Protein AF-0000000067513484 (afdb_homodimer)

Sequence (296 aa):
MILPYLDTSALVKRYDPEEPGAEEVRTLFTEVRAVLTSSLAVVEAVSAFRIKERQGVLTPEEVRLAVEALEAHAALQYRLVPPKPPVLREAKRLLLRHKLRAYDALHLATALVVARVAGVEPRKLPFWTADEEQARAGEAEGLAVKRVMILPYLDTSALVKRYDPEEPGAEEVRTLFTEVRAVLTSSLAVVEAVSAFRIKERQGVLTPEEVRLAVEALEAHAALQYRLVPPKPPVLREAKRLLLRHKLRAYDALHLATALVVARVAGVEPRKLPFWTADEEQARAGEAEGLAVKRV

Secondary structure (DSSP, 8-state):
-PPPEE-HHHHGGGG-TTSTTHHHHHHHHHH-S-EEEETHHHHHHHHHHHHHHHTTSS-HHHHHHHHHHHHHHHHHTEEEE---HHHHHHHHHHHHHSS--HHHHHHHHHHHHHHHHHT--GGGSEEEES-HHHHHHHHHTT-EEEE-/-PPPEE-HHHHGGGS-TTSTTHHHHHHHHHH-S-EEEETHHHHHHHHHHHHHHHTTSS-HHHHHHHHHHHHHHHHHTEEEE---HHHHHHHHHHHHHSS--HHHHHHHHHHHHHHHHHT--GGGSEEEES-HHHHHHHHHTT-EEEE-

Structure (mmCIF, N/CA/C/O backbone):
data_AF-0000000067513484-model_v1
#
loop_
_entity.id
_entity.type
_entity.pdbx_description
1 polymer 'Ribonuclease VapC'
#
loop_
_atom_site.group_PDB
_atom_site.id
_atom_site.type_symbol
_atom_site.label_atom_id
_atom_site.label_alt_id
_atom_site.label_comp_id
_atom_site.label_asym_id
_atom_site.label_entity_id
_atom_site.label_seq_id
_atom_site.pdbx_PDB_ins_code
_atom_site.Cartn_x
_atom_site.Cartn_y
_atom_site.Cartn_z
_atom_site.occupancy
_atom_site.B_iso_or_equiv
_atom_site.auth_seq_id
_atom_site.auth_comp_id
_atom_site.auth_asym_id
_atom_site.auth_atom_id
_atom_site.pdbx_PDB_model_num
ATOM 1 N N . MET A 1 1 ? -4.066 16.344 23.797 1 78.06 1 MET A N 1
ATOM 2 C CA . MET A 1 1 ? -4.352 16.891 22.469 1 78.06 1 MET A CA 1
ATOM 3 C C . MET A 1 1 ? -4.297 15.781 21.406 1 78.06 1 MET A C 1
ATOM 5 O O . MET A 1 1 ? -3.439 14.906 21.469 1 78.06 1 MET A O 1
ATOM 9 N N . ILE A 1 2 ? -5.328 15.688 20.641 1 90.12 2 ILE A N 1
ATOM 10 C CA . ILE A 1 2 ? -5.418 14.641 19.641 1 90.12 2 ILE A CA 1
ATOM 11 C C . ILE A 1 2 ? -4.457 14.945 18.484 1 90.12 2 ILE A C 1
ATOM 13 O O . ILE A 1 2 ? -4.473 16.047 17.938 1 90.12 2 ILE A O 1
ATOM 17 N N . LEU A 1 3 ? -3.535 14.125 18.234 1 96.44 3 LEU A N 1
ATOM 18 C CA . LEU A 1 3 ? -2.58 14.305 17.156 1 96.44 3 LEU A CA 1
ATOM 19 C C . LEU A 1 3 ? -3.281 14.242 15.797 1 96.44 3 LEU A C 1
ATOM 21 O O . LEU A 1 3 ? -4.152 13.391 15.586 1 96.44 3 LEU A O 1
ATOM 25 N N . PRO A 1 4 ? -2.928 15.109 14.945 1 98.5 4 PRO A N 1
ATOM 26 C CA . PRO A 1 4 ? -3.482 14.992 13.594 1 98.5 4 PRO A CA 1
ATOM 27 C C . PRO A 1 4 ? -2.887 13.828 12.812 1 98.5 4 PRO A C 1
ATOM 29 O O . PRO A 1 4 ? -1.751 13.422 13.07 1 98.5 4 PRO A O 1
ATOM 32 N N . TYR A 1 5 ? -3.697 13.359 11.961 1 98.88 5 TYR A N 1
ATOM 33 C CA . TYR A 1 5 ? -3.258 12.312 11.047 1 98.88 5 TYR A CA 1
ATOM 34 C C . TYR A 1 5 ? -2.918 12.883 9.68 1 98.88 5 TYR A C 1
ATOM 36 O O . TYR A 1 5 ? -3.723 13.609 9.086 1 98.88 5 TYR A O 1
ATOM 44 N N . LEU A 1 6 ? -1.744 12.594 9.141 1 98.94 6 LEU A N 1
ATOM 45 C CA . LEU A 1 6 ? -1.378 12.977 7.785 1 98.94 6 LEU A CA 1
ATOM 46 C C . LEU A 1 6 ? -1.222 11.75 6.895 1 98.94 6 LEU A C 1
ATOM 48 O O . LEU A 1 6 ? -0.423 10.859 7.191 1 98.94 6 LEU A O 1
ATOM 52 N N . ASP A 1 7 ? -2.014 11.688 5.832 1 98.88 7 ASP A N 1
ATOM 53 C CA . ASP A 1 7 ? -1.669 10.68 4.836 1 98.88 7 ASP A CA 1
ATOM 54 C C . ASP A 1 7 ? -0.405 11.07 4.074 1 98.88 7 ASP A C 1
ATOM 56 O O . ASP A 1 7 ? 0.166 12.133 4.312 1 98.88 7 ASP A O 1
ATOM 60 N N . THR A 1 8 ? 0.012 10.281 3.182 1 98.75 8 THR A N 1
ATOM 61 C CA . THR A 1 8 ? 1.316 10.469 2.559 1 98.75 8 THR A CA 1
ATOM 62 C C . THR A 1 8 ? 1.318 11.711 1.671 1 98.75 8 THR A C 1
ATOM 64 O O . THR A 1 8 ? 2.32 12.43 1.598 1 98.75 8 THR A O 1
ATOM 67 N N . SER A 1 9 ? 0.187 11.953 0.997 1 98.38 9 SER A N 1
ATOM 68 C CA . SER A 1 9 ? 0.136 13.094 0.08 1 98.38 9 SER A CA 1
ATOM 69 C C . SER A 1 9 ? 0.32 14.414 0.823 1 98.38 9 SER A C 1
ATOM 71 O O . SER A 1 9 ? 0.881 15.359 0.277 1 98.38 9 SER A O 1
ATOM 73 N N . ALA A 1 10 ? -0.178 14.508 2.012 1 98.69 10 ALA A N 1
ATOM 74 C CA . ALA A 1 10 ? 0.05 15.672 2.861 1 98.69 10 ALA A CA 1
ATOM 75 C C . ALA A 1 10 ? 1.438 15.633 3.494 1 98.69 10 ALA A C 1
ATOM 77 O O . ALA A 1 10 ? 2.146 16.641 3.523 1 98.69 10 ALA A O 1
ATOM 78 N N . LEU A 1 11 ? 1.843 14.531 3.969 1 98.62 11 LEU A N 1
ATOM 79 C CA . LEU A 1 11 ? 3.084 14.359 4.719 1 98.62 11 LEU A CA 1
ATOM 80 C C . LEU A 1 11 ? 4.285 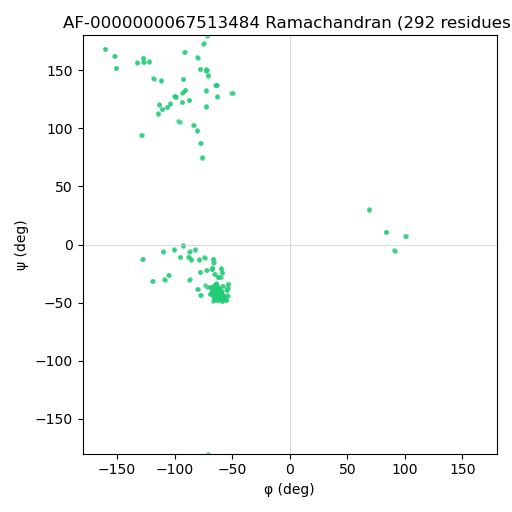14.773 3.877 1 98.62 11 LEU A C 1
ATOM 82 O O . LEU A 1 11 ? 5.211 15.414 4.383 1 98.62 11 LEU A O 1
ATOM 86 N N . VAL A 1 12 ? 4.312 14.422 2.596 1 98.19 12 VAL A N 1
ATOM 87 C CA . VAL A 1 12 ? 5.469 14.641 1.734 1 98.19 12 VAL A CA 1
ATOM 88 C C . VAL A 1 12 ? 5.672 16.141 1.513 1 98.19 12 VAL A C 1
ATOM 90 O O . VAL A 1 12 ? 6.77 16.578 1.155 1 98.19 12 VAL A O 1
ATOM 93 N N . LYS A 1 13 ? 4.664 16.938 1.729 1 97.62 13 LYS A N 1
ATOM 94 C CA . LYS A 1 13 ? 4.766 18.391 1.534 1 97.62 13 LYS A CA 1
ATOM 95 C C . LYS A 1 13 ? 5.703 19.016 2.561 1 97.62 13 LYS A C 1
ATOM 97 O O . LYS A 1 13 ? 6.184 20.141 2.365 1 97.62 13 LYS A O 1
ATOM 102 N N . ARG A 1 14 ? 5.895 18.297 3.641 1 97.75 14 ARG A N 1
ATOM 103 C CA . ARG A 1 14 ? 6.863 18.766 4.629 1 97.75 14 ARG A CA 1
ATOM 104 C C . ARG A 1 14 ? 8.25 18.906 4.012 1 97.75 14 ARG A C 1
ATOM 106 O O . ARG A 1 14 ? 9.055 19.734 4.453 1 97.75 14 ARG A O 1
ATOM 113 N N . TYR A 1 15 ? 8.516 18.172 2.932 1 97.06 15 TYR A N 1
ATOM 114 C CA . TYR A 1 15 ? 9.867 18.031 2.4 1 97.06 15 TYR A CA 1
ATOM 115 C C . TYR A 1 15 ? 10.008 18.75 1.066 1 97.06 15 TYR A C 1
ATOM 117 O O . TYR A 1 15 ? 11.086 18.766 0.472 1 97.06 15 TYR A O 1
ATOM 125 N N . ASP A 1 16 ? 9.016 19.25 0.518 1 92.62 16 ASP A N 1
ATOM 126 C CA . ASP A 1 16 ? 9.016 19.984 -0.739 1 92.62 16 ASP A CA 1
ATOM 127 C C . ASP A 1 16 ? 8.312 21.328 -0.584 1 92.62 16 ASP A C 1
ATOM 129 O O . ASP A 1 16 ? 7.117 21.453 -0.863 1 92.62 16 ASP A O 1
ATOM 133 N N . PRO A 1 17 ? 9.047 22.344 -0.331 1 89.75 17 PRO A N 1
ATOM 134 C CA . PRO A 1 17 ? 8.461 23.656 -0.044 1 89.75 17 PRO A CA 1
ATOM 135 C C . PRO A 1 17 ? 7.742 24.25 -1.25 1 89.75 17 PRO A C 1
ATOM 137 O O . PRO A 1 17 ? 6.93 25.172 -1.096 1 89.75 17 PRO A O 1
ATOM 140 N N . GLU A 1 18 ? 7.973 23.75 -2.389 1 90.38 18 GLU A N 1
ATOM 141 C CA . GLU A 1 18 ? 7.391 24.344 -3.592 1 90.38 18 GLU A CA 1
ATOM 142 C C . GLU A 1 18 ? 6.016 23.75 -3.887 1 90.38 18 GLU A C 1
ATOM 144 O O . GLU A 1 18 ? 5.27 24.281 -4.707 1 90.38 18 GLU A O 1
ATOM 149 N N . GLU A 1 19 ? 5.707 22.703 -3.17 1 93 19 GLU A N 1
ATOM 150 C CA . GLU A 1 19 ? 4.41 22.062 -3.391 1 93 19 GLU A CA 1
ATOM 151 C C . GLU A 1 19 ? 3.275 22.922 -2.832 1 93 19 GLU A C 1
ATOM 153 O O . GLU A 1 19 ? 3.389 23.469 -1.735 1 93 19 GLU A O 1
ATOM 158 N N . PRO A 1 20 ? 2.215 23.109 -3.613 1 94.94 20 PRO A N 1
ATOM 159 C CA . PRO A 1 20 ? 1.05 23.797 -3.041 1 94.94 20 PRO A CA 1
ATOM 160 C C . PRO A 1 20 ? 0.605 23.188 -1.713 1 94.94 20 PRO A C 1
ATOM 162 O O . PRO A 1 20 ? 0.498 21.969 -1.596 1 94.94 20 PRO A O 1
ATOM 165 N N . GLY A 1 21 ? 0.404 24 -0.689 1 96.81 21 GLY A N 1
ATOM 166 C CA . GLY A 1 21 ? -0.018 23.547 0.625 1 96.81 21 GLY A CA 1
ATOM 167 C C . GLY A 1 21 ? 1.144 23.234 1.553 1 96.81 21 GLY A C 1
ATOM 168 O O . GLY A 1 21 ? 0.94 22.922 2.727 1 96.81 21 GLY A O 1
ATOM 169 N N . ALA A 1 22 ? 2.379 23.312 1.051 1 97.44 22 ALA A N 1
ATOM 170 C CA . ALA A 1 22 ? 3.566 23 1.84 1 97.44 22 ALA A CA 1
ATOM 171 C C . ALA A 1 22 ? 3.676 23.906 3.061 1 97.44 22 ALA A C 1
ATOM 173 O O . ALA A 1 22 ? 4.059 23.469 4.145 1 97.44 22 ALA A O 1
ATOM 174 N N . GLU A 1 23 ? 3.354 25.188 2.889 1 97.31 23 GLU A N 1
ATOM 175 C CA . GLU A 1 23 ? 3.453 26.141 3.992 1 97.31 23 GLU A CA 1
ATOM 176 C C . GLU A 1 23 ? 2.529 25.75 5.141 1 97.31 23 GLU A C 1
ATOM 178 O O . GLU A 1 23 ? 2.902 25.859 6.312 1 97.31 23 GLU A O 1
ATOM 183 N N . GLU A 1 24 ? 1.344 25.312 4.844 1 97.94 24 GLU A N 1
ATOM 184 C CA . GLU A 1 24 ? 0.395 24.875 5.867 1 97.94 24 GLU A CA 1
ATOM 185 C C . GLU A 1 24 ? 0.91 23.656 6.617 1 97.94 24 GLU A C 1
ATOM 187 O O . GLU A 1 24 ? 0.804 23.578 7.844 1 97.94 24 GLU A O 1
ATOM 192 N N . VAL A 1 25 ? 1.422 22.688 5.895 1 98.31 25 VAL A N 1
ATOM 193 C CA . VAL A 1 25 ? 1.946 21.469 6.5 1 98.31 25 VAL A CA 1
ATOM 194 C C . VAL A 1 25 ? 3.145 21.812 7.387 1 98.31 25 VAL A C 1
ATOM 196 O O . VAL A 1 25 ? 3.25 21.312 8.508 1 98.31 25 VAL A O 1
ATOM 199 N N . ARG A 1 26 ? 4.012 22.688 6.91 1 97.25 26 ARG A N 1
ATOM 200 C CA . ARG A 1 26 ? 5.191 23.047 7.684 1 97.25 26 ARG A CA 1
ATOM 201 C C . ARG A 1 26 ? 4.797 23.812 8.945 1 97.25 26 ARG A C 1
ATOM 203 O O . ARG A 1 26 ? 5.398 23.625 10.008 1 97.25 26 ARG A O 1
ATOM 210 N N . THR A 1 27 ? 3.832 24.688 8.805 1 97.56 27 THR A N 1
ATOM 211 C CA . THR A 1 27 ? 3.33 25.422 9.961 1 97.56 27 THR A CA 1
ATOM 212 C C . THR A 1 27 ? 2.779 24.453 11.008 1 97.56 27 THR A C 1
ATOM 214 O O . THR A 1 27 ? 2.979 24.656 12.211 1 97.56 27 THR A O 1
ATOM 217 N N . LEU A 1 28 ? 2.074 23.375 10.586 1 97.81 28 LEU A N 1
ATOM 218 C CA . LEU A 1 28 ? 1.539 22.375 11.492 1 97.81 28 LEU A CA 1
ATOM 219 C C . LEU A 1 28 ? 2.639 21.812 12.391 1 97.81 28 LEU A C 1
ATOM 221 O O . LEU A 1 28 ? 2.434 21.641 13.594 1 97.81 28 LEU A O 1
ATOM 225 N N . PHE A 1 29 ? 3.807 21.531 11.805 1 96.56 29 PHE A N 1
ATOM 226 C CA . PHE A 1 29 ? 4.887 20.875 12.539 1 96.56 29 PHE A CA 1
ATOM 227 C C . PHE A 1 29 ? 5.547 21.844 13.508 1 96.56 29 PHE A C 1
ATOM 229 O O . PHE A 1 29 ? 6.328 21.438 14.367 1 96.56 29 PHE A O 1
ATOM 236 N N . THR A 1 30 ? 5.215 23.156 13.375 1 95.69 30 THR A N 1
ATOM 237 C CA . THR A 1 30 ? 5.641 24.109 14.383 1 95.69 30 THR A CA 1
ATOM 238 C C . THR A 1 30 ? 4.648 24.156 15.539 1 95.69 30 THR A C 1
ATOM 240 O O . THR A 1 30 ? 4.965 24.656 16.625 1 95.69 30 THR A O 1
ATOM 243 N N . GLU A 1 31 ? 3.539 23.594 15.375 1 96.06 31 GLU A N 1
ATOM 244 C CA . GLU A 1 31 ? 2.447 23.703 16.328 1 96.06 31 GLU A CA 1
ATOM 245 C C . GLU A 1 31 ? 2.27 22.422 17.125 1 96.06 31 GLU A C 1
ATOM 247 O O . GLU A 1 31 ? 1.734 22.422 18.234 1 96.06 31 GLU A O 1
ATOM 252 N N . VAL A 1 32 ? 2.66 21.344 16.562 1 96.56 32 VAL A N 1
ATOM 253 C CA . VAL A 1 32 ? 2.455 20.062 17.219 1 96.56 32 VAL A CA 1
ATOM 254 C C . VAL A 1 32 ? 3.797 19.359 17.406 1 96.56 32 VAL A C 1
ATOM 256 O O . VAL A 1 32 ? 4.742 19.594 16.641 1 96.56 32 VAL A O 1
ATOM 259 N N . ARG A 1 33 ? 3.85 18.469 18.312 1 95.44 33 ARG A N 1
ATOM 260 C CA . ARG A 1 33 ? 5.082 17.734 18.609 1 95.44 33 ARG A CA 1
ATOM 261 C C . ARG A 1 33 ? 5.211 16.5 17.734 1 95.44 33 ARG A C 1
ATOM 263 O O . ARG A 1 33 ? 6.32 16.031 17.484 1 95.44 33 ARG A O 1
ATOM 270 N N . ALA A 1 34 ? 4.059 15.969 17.391 1 97.75 34 ALA A N 1
ATOM 271 C CA . ALA A 1 34 ? 4.039 14.758 16.578 1 97.75 34 ALA A CA 1
ATOM 272 C C . ALA A 1 34 ? 2.766 14.68 15.734 1 97.75 34 ALA A C 1
ATOM 274 O O . ALA A 1 34 ? 1.81 15.422 15.977 1 97.75 34 ALA A O 1
ATOM 275 N N . VAL A 1 35 ? 2.822 13.852 14.75 1 98.62 35 VAL A N 1
ATOM 276 C CA . VAL A 1 35 ? 1.636 13.531 13.969 1 98.62 35 VAL A CA 1
ATOM 277 C C . VAL A 1 35 ? 1.459 12.016 13.898 1 98.62 35 VAL A C 1
ATOM 279 O O . VAL A 1 35 ? 2.387 11.258 14.203 1 98.62 35 VAL A O 1
ATOM 282 N N . LEU A 1 36 ? 0.234 11.586 13.578 1 98.69 36 LEU A N 1
ATOM 283 C CA . LEU A 1 36 ? -0.069 10.188 13.289 1 98.69 36 LEU A CA 1
ATOM 284 C C . LEU A 1 36 ? 0.029 9.906 11.797 1 98.69 36 LEU A C 1
ATOM 286 O O . LEU A 1 36 ? -0.301 10.766 10.977 1 98.69 36 LEU A O 1
ATOM 290 N N . THR A 1 37 ? 0.492 8.828 11.453 1 98.88 37 THR A N 1
ATOM 291 C CA . THR A 1 37 ? 0.414 8.336 10.078 1 98.88 37 THR A CA 1
ATOM 292 C C . THR A 1 37 ? 0.623 6.824 10.039 1 98.88 37 THR A C 1
ATOM 294 O O . THR A 1 37 ? 0.918 6.203 11.055 1 98.88 37 THR A O 1
ATOM 297 N N . SER A 1 38 ? 0.341 6.246 8.922 1 98.88 38 SER A N 1
ATOM 298 C CA . SER A 1 38 ? 0.58 4.82 8.719 1 98.88 38 SER A CA 1
ATOM 299 C C . SER A 1 38 ? 2.072 4.516 8.625 1 98.88 38 SER A C 1
ATOM 301 O O . SER A 1 38 ? 2.832 5.293 8.039 1 98.88 38 SER A O 1
ATOM 303 N N . SER A 1 39 ? 2.512 3.381 9.117 1 98.75 39 SER A N 1
ATOM 304 C CA . SER A 1 39 ? 3.891 2.949 8.922 1 98.75 39 SER A CA 1
ATOM 305 C C . SER A 1 39 ? 4.219 2.809 7.438 1 98.75 39 SER A C 1
ATOM 307 O O . SER A 1 39 ? 5.379 2.928 7.039 1 98.75 39 SER A O 1
ATOM 309 N N . LEU A 1 40 ? 3.238 2.66 6.598 1 98.75 40 LEU A N 1
ATOM 310 C CA . LEU A 1 40 ? 3.41 2.527 5.156 1 98.75 40 LEU A CA 1
ATOM 311 C C . LEU A 1 40 ? 3.818 3.859 4.531 1 98.75 40 LEU A C 1
ATOM 313 O O . LEU A 1 40 ? 4.379 3.889 3.436 1 98.75 40 LEU A O 1
ATOM 317 N N . ALA A 1 41 ? 3.504 4.938 5.242 1 98.81 41 ALA A N 1
ATOM 318 C CA . ALA A 1 41 ? 3.723 6.277 4.695 1 98.81 41 ALA A CA 1
ATOM 319 C C . ALA A 1 41 ? 5.203 6.523 4.426 1 98.81 41 ALA A C 1
ATOM 321 O O . ALA A 1 41 ? 5.559 7.266 3.506 1 98.81 41 ALA A O 1
ATOM 322 N N . VAL A 1 42 ? 6.047 5.848 5.203 1 98.56 42 VAL A N 1
ATOM 323 C CA . VAL A 1 42 ? 7.484 6.039 5.035 1 98.56 42 VAL A CA 1
ATOM 324 C C . VAL A 1 42 ? 7.922 5.512 3.668 1 98.56 42 VAL A C 1
ATOM 326 O O . VAL A 1 42 ? 8.602 6.215 2.914 1 98.56 42 VAL A O 1
ATOM 329 N N . VAL A 1 43 ? 7.48 4.332 3.359 1 98.88 43 VAL A N 1
ATOM 330 C CA . VAL A 1 43 ? 7.816 3.725 2.076 1 98.88 43 VAL A CA 1
ATOM 331 C C . VAL A 1 43 ? 7.141 4.496 0.946 1 98.88 43 VAL A C 1
ATOM 333 O O . VAL A 1 43 ? 7.746 4.727 -0.105 1 98.88 43 VAL A O 1
ATOM 336 N N . GLU A 1 44 ? 5.93 4.934 1.2 1 98.88 44 GLU A N 1
ATOM 337 C CA . GLU A 1 44 ? 5.199 5.715 0.208 1 98.88 44 GLU A CA 1
ATOM 338 C C . GLU A 1 44 ? 5.91 7.035 -0.084 1 98.88 44 GLU A C 1
ATOM 340 O O . GLU A 1 44 ? 5.977 7.469 -1.235 1 98.88 44 GLU A O 1
ATOM 345 N N . ALA A 1 45 ? 6.379 7.664 0.896 1 98.81 45 ALA A N 1
ATOM 346 C CA . ALA A 1 45 ? 7.07 8.945 0.732 1 98.81 45 ALA A CA 1
ATOM 347 C C . ALA A 1 45 ? 8.359 8.766 -0.061 1 98.81 45 ALA A C 1
ATOM 349 O O . ALA A 1 45 ? 8.648 9.547 -0.973 1 98.81 45 ALA A O 1
ATOM 350 N N . VAL A 1 46 ? 9.125 7.727 0.284 1 98.88 46 VAL A N 1
ATOM 351 C CA . VAL A 1 46 ? 10.367 7.461 -0.441 1 98.88 46 VAL A CA 1
ATOM 352 C C . VAL A 1 46 ? 10.055 7.227 -1.919 1 98.88 46 VAL A C 1
ATOM 354 O O . VAL A 1 46 ? 10.758 7.742 -2.793 1 98.88 46 VAL A O 1
ATOM 357 N N . SER A 1 47 ? 9.023 6.453 -2.189 1 98.81 47 SER A N 1
ATOM 358 C CA . SER A 1 47 ? 8.594 6.238 -3.568 1 98.81 47 SER A CA 1
ATOM 359 C C . SER A 1 47 ? 8.273 7.559 -4.258 1 98.81 47 SER A C 1
ATOM 361 O O . SER A 1 47 ? 8.672 7.785 -5.398 1 98.81 47 SER A O 1
ATOM 363 N N . ALA A 1 48 ? 7.555 8.43 -3.594 1 98.31 48 ALA A N 1
ATOM 364 C 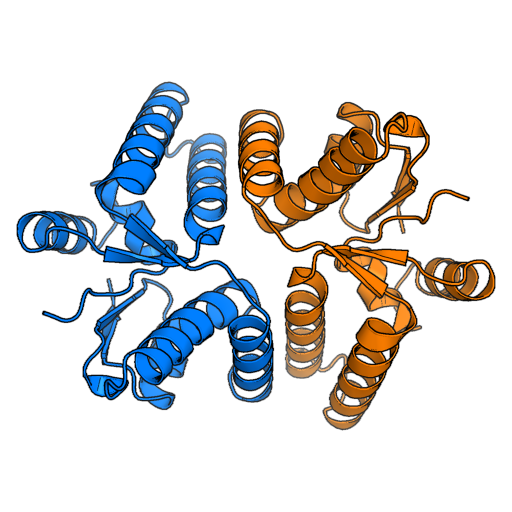CA . ALA A 1 48 ? 7.176 9.734 -4.148 1 98.31 48 ALA A CA 1
ATOM 365 C C . ALA A 1 48 ? 8.406 10.57 -4.473 1 98.31 48 ALA A C 1
ATOM 367 O O . ALA A 1 48 ? 8.469 11.227 -5.516 1 98.31 48 ALA A O 1
ATOM 368 N N . PHE A 1 49 ? 9.383 10.539 -3.598 1 98.44 49 PHE A N 1
ATOM 369 C CA . PHE A 1 49 ? 10.609 11.281 -3.836 1 98.44 49 PHE A CA 1
ATOM 370 C C . PHE A 1 49 ? 11.336 10.758 -5.074 1 98.44 49 PHE A C 1
ATOM 372 O O . PHE A 1 49 ? 11.82 11.539 -5.895 1 98.44 49 PHE A O 1
ATOM 379 N N . ARG A 1 50 ? 11.383 9.469 -5.219 1 98.62 50 ARG A N 1
ATOM 380 C CA . ARG A 1 50 ? 12.062 8.844 -6.348 1 98.62 50 ARG A CA 1
ATOM 381 C C . ARG A 1 50 ? 11.336 9.141 -7.66 1 98.62 50 ARG A C 1
ATOM 383 O O . ARG A 1 50 ? 11.977 9.312 -8.703 1 98.62 50 ARG A O 1
ATOM 390 N N . ILE A 1 51 ? 10.055 9.164 -7.566 1 97.88 51 ILE A N 1
ATOM 391 C CA . ILE A 1 51 ? 9.266 9.508 -8.742 1 97.88 51 ILE A CA 1
ATOM 392 C C . ILE A 1 51 ? 9.57 10.953 -9.156 1 97.88 51 ILE A C 1
ATOM 394 O O . ILE A 1 51 ? 9.805 11.227 -10.336 1 97.88 51 ILE A O 1
ATOM 398 N N . LYS A 1 52 ? 9.625 11.836 -8.242 1 97.06 52 LYS A N 1
ATOM 399 C CA . LYS A 1 52 ? 9.938 13.234 -8.516 1 97.06 52 LYS A CA 1
ATOM 400 C C . LYS A 1 52 ? 11.344 13.375 -9.094 1 97.06 52 LYS A C 1
ATOM 402 O O . LYS A 1 52 ? 11.594 14.242 -9.93 1 97.06 52 LYS A O 1
ATOM 407 N N . GLU A 1 53 ? 12.227 12.555 -8.586 1 97.81 53 GLU A N 1
ATOM 408 C CA . GLU A 1 53 ? 13.586 12.547 -9.125 1 97.81 53 GLU A CA 1
ATOM 409 C C . GLU A 1 53 ? 13.594 12.164 -10.602 1 97.81 53 GLU A C 1
ATOM 411 O O . GLU A 1 53 ? 14.211 12.852 -11.422 1 97.81 53 GLU A O 1
ATOM 416 N N . ARG A 1 54 ? 12.891 11.117 -10.938 1 97.19 54 ARG A N 1
ATOM 417 C CA . ARG A 1 54 ? 12.844 10.625 -12.312 1 97.19 54 ARG A CA 1
ATOM 418 C C . ARG A 1 54 ? 12.172 11.641 -13.227 1 97.19 54 ARG A C 1
ATOM 420 O O . ARG A 1 54 ? 12.477 11.703 -14.422 1 97.19 54 ARG A O 1
ATOM 427 N N . GLN A 1 55 ? 11.305 12.477 -12.641 1 96.62 55 GLN A N 1
ATOM 428 C CA . GLN A 1 55 ? 10.586 13.5 -13.398 1 96.62 55 GLN A CA 1
ATOM 429 C C . GLN A 1 55 ? 11.398 14.781 -13.492 1 96.62 55 GLN A C 1
ATOM 431 O O . GLN A 1 55 ? 10.977 15.75 -14.125 1 96.62 55 GLN A O 1
ATOM 436 N N . GLY A 1 56 ? 12.484 14.828 -12.828 1 95.88 56 GLY A N 1
ATOM 437 C CA . GLY A 1 56 ? 13.359 15.984 -12.867 1 95.88 56 GLY A CA 1
ATOM 438 C C . GLY A 1 56 ? 12.945 17.078 -11.906 1 95.88 56 GLY A C 1
ATOM 439 O O . GLY A 1 56 ? 13.445 18.203 -11.984 1 95.88 56 GLY A O 1
ATOM 440 N N . VAL A 1 57 ? 12.031 16.781 -11.031 1 95.19 57 VAL A N 1
ATOM 441 C CA . VAL A 1 57 ? 11.531 17.75 -10.062 1 95.19 57 VAL A CA 1
ATOM 442 C C . VAL A 1 57 ? 12.516 17.859 -8.898 1 95.19 57 VAL A C 1
ATOM 444 O O . VAL A 1 57 ? 12.75 18.969 -8.383 1 95.19 57 VAL A O 1
ATOM 447 N N . LEU A 1 58 ? 13.109 16.766 -8.469 1 96.38 58 LEU A N 1
ATOM 448 C CA . LEU A 1 58 ? 14.125 16.719 -7.418 1 96.38 58 LEU A CA 1
ATOM 449 C C . LEU A 1 58 ? 15.445 16.188 -7.961 1 96.38 58 LEU A C 1
ATOM 451 O O . LEU A 1 58 ? 15.461 15.297 -8.812 1 96.38 58 LEU A O 1
ATOM 455 N N . THR A 1 59 ? 16.5 16.766 -7.457 1 97.12 59 THR A N 1
ATOM 456 C CA . THR A 1 59 ? 17.812 16.219 -7.754 1 97.12 59 THR A CA 1
ATOM 457 C C . THR A 1 59 ? 18.109 15 -6.879 1 97.12 59 THR A C 1
ATOM 459 O O . THR A 1 59 ? 17.453 14.797 -5.852 1 97.12 59 THR A O 1
ATOM 462 N N . PRO A 1 60 ? 19.062 14.164 -7.285 1 97.62 60 PRO A N 1
ATOM 463 C CA . PRO A 1 60 ? 19.469 13.039 -6.438 1 97.62 60 PRO A CA 1
ATOM 464 C C . PRO A 1 60 ? 19.859 13.477 -5.027 1 97.62 60 PRO A C 1
ATOM 466 O O . PRO A 1 60 ? 19.562 12.789 -4.055 1 97.62 60 PRO A O 1
ATOM 469 N N . GLU A 1 61 ? 20.5 14.617 -4.961 1 97.69 61 GLU A N 1
ATOM 470 C CA . GLU A 1 61 ? 20.922 15.141 -3.66 1 97.69 61 GLU A CA 1
ATOM 471 C C . GLU A 1 61 ? 19.719 15.555 -2.824 1 97.69 61 GLU A C 1
ATOM 473 O O . GLU A 1 61 ? 19.672 15.305 -1.617 1 97.69 61 GLU A O 1
ATOM 478 N N . GLU A 1 62 ? 18.766 16.172 -3.439 1 96.94 62 GLU A N 1
ATOM 479 C CA . GLU A 1 62 ? 17.547 16.562 -2.734 1 96.94 62 GLU A CA 1
ATOM 480 C C . GLU A 1 62 ? 16.781 15.344 -2.236 1 96.94 62 GLU A C 1
ATOM 482 O O . GLU A 1 62 ? 16.219 15.367 -1.141 1 96.94 62 GLU A O 1
ATOM 487 N N . VAL A 1 63 ? 16.781 14.312 -3.027 1 98.06 63 VAL A N 1
ATOM 488 C CA . VAL A 1 63 ? 16.125 13.07 -2.623 1 98.06 63 VAL A CA 1
ATOM 489 C C . VAL A 1 63 ? 16.844 12.469 -1.424 1 98.06 63 VAL A C 1
ATOM 491 O O . VAL A 1 63 ? 16.219 12.062 -0.447 1 98.06 63 VAL A O 1
ATOM 494 N N . ARG A 1 64 ? 18.156 12.414 -1.491 1 98 64 ARG A N 1
ATOM 495 C CA . ARG A 1 64 ? 18.953 11.883 -0.384 1 98 64 ARG A CA 1
ATOM 496 C C . ARG A 1 64 ? 18.656 12.641 0.908 1 98 64 ARG A C 1
ATOM 498 O O . ARG A 1 64 ? 18.422 12.031 1.951 1 98 64 ARG A O 1
ATOM 505 N N . LEU A 1 65 ? 18.625 13.922 0.841 1 98 65 LEU A N 1
ATOM 506 C CA . LEU A 1 65 ? 18.375 14.758 2.01 1 98 65 LEU A CA 1
ATOM 507 C C . LEU A 1 65 ? 16.953 14.57 2.523 1 98 65 LEU A C 1
ATOM 509 O O . LEU A 1 65 ? 16.719 14.516 3.734 1 98 65 LEU A O 1
ATOM 513 N N . ALA A 1 66 ? 16 14.461 1.631 1 98.25 66 ALA A N 1
ATOM 514 C CA . ALA A 1 66 ? 14.609 14.25 2.008 1 98.25 66 ALA A CA 1
ATOM 515 C C . ALA A 1 66 ? 14.43 12.914 2.723 1 98.25 66 ALA A C 1
ATOM 517 O O . ALA A 1 66 ? 13.711 12.836 3.723 1 98.25 66 ALA A O 1
ATOM 518 N N . VAL A 1 67 ? 15.039 11.891 2.207 1 98.62 67 VAL A N 1
ATOM 519 C CA . VAL A 1 67 ? 14.938 10.562 2.793 1 98.62 67 VAL A CA 1
ATOM 520 C C . VAL A 1 67 ? 15.562 10.562 4.184 1 98.62 67 VAL A C 1
ATOM 522 O O . VAL A 1 67 ? 15.008 9.984 5.125 1 98.62 67 VAL A O 1
ATOM 525 N N . GLU A 1 68 ? 16.734 11.188 4.324 1 98.44 68 GLU A N 1
ATOM 526 C CA . GLU A 1 68 ? 17.391 11.281 5.625 1 98.44 68 GLU A CA 1
ATOM 527 C C . GLU A 1 68 ? 16.516 12.023 6.633 1 98.44 68 GLU A C 1
ATOM 529 O O . GLU A 1 68 ? 16.375 11.586 7.777 1 98.44 68 GLU A O 1
ATOM 534 N N . ALA A 1 69 ? 15.953 13.117 6.23 1 98.44 69 ALA A N 1
ATOM 535 C CA . ALA A 1 69 ? 15.07 13.891 7.098 1 98.44 69 ALA A CA 1
ATOM 536 C C . ALA A 1 69 ? 13.82 13.094 7.465 1 98.44 69 ALA A C 1
ATOM 538 O O . ALA A 1 69 ? 13.391 13.094 8.617 1 98.44 69 ALA A O 1
ATOM 539 N N . LEU A 1 70 ? 13.258 12.469 6.488 1 98.62 70 LEU A N 1
ATOM 540 C CA . LEU A 1 70 ? 12.078 11.633 6.703 1 98.62 70 LEU A CA 1
ATOM 541 C C . LEU A 1 70 ? 12.344 10.578 7.77 1 98.62 70 LEU A C 1
ATOM 543 O O . LEU A 1 70 ? 11.516 10.359 8.656 1 98.62 70 LEU A O 1
ATOM 547 N N . GLU A 1 71 ? 13.438 9.906 7.676 1 98 71 GLU A N 1
ATOM 548 C CA . GLU A 1 71 ? 13.789 8.852 8.617 1 98 71 GLU A CA 1
ATOM 549 C C . GLU A 1 71 ? 13.969 9.406 10.031 1 98 71 GLU A C 1
ATOM 551 O O . GLU A 1 71 ? 13.523 8.797 11.008 1 98 71 GLU A O 1
ATOM 556 N N . ALA A 1 72 ? 14.625 10.539 10.109 1 98.06 72 ALA A N 1
ATOM 557 C CA . ALA A 1 72 ? 14.797 11.188 11.406 1 98.06 72 ALA A CA 1
ATOM 558 C C . ALA A 1 72 ? 13.453 11.594 12 1 98.06 72 ALA A C 1
ATOM 560 O O . ALA A 1 72 ? 13.203 11.367 13.188 1 98.06 72 ALA A O 1
ATOM 561 N N . HIS A 1 73 ? 12.609 12.172 11.156 1 98.19 73 HIS A N 1
ATOM 562 C CA . HIS A 1 73 ? 11.297 12.609 11.617 1 98.19 73 HIS A CA 1
ATOM 563 C C . HIS A 1 73 ? 10.414 11.414 11.992 1 98.19 73 HIS A C 1
ATOM 565 O O . HIS A 1 73 ? 9.617 11.5 12.922 1 98.19 73 HIS A O 1
ATOM 571 N N . ALA A 1 74 ? 10.484 10.328 11.211 1 98.06 74 ALA A N 1
ATOM 572 C CA . ALA A 1 74 ? 9.727 9.109 11.508 1 98.06 74 ALA A CA 1
ATOM 573 C C . ALA A 1 74 ? 10.086 8.57 12.891 1 98.06 74 ALA A C 1
ATOM 575 O O . ALA A 1 74 ? 9.227 8.023 13.586 1 98.06 74 ALA A O 1
ATOM 576 N N . ALA A 1 75 ? 11.344 8.703 13.281 1 96.5 75 ALA A N 1
ATOM 577 C CA . ALA A 1 75 ? 11.812 8.195 14.562 1 96.5 75 ALA A CA 1
ATOM 578 C C . ALA A 1 75 ? 11.398 9.117 15.711 1 96.5 75 ALA A C 1
ATOM 580 O O . ALA A 1 75 ? 11.18 8.664 16.828 1 96.5 75 ALA A O 1
ATOM 581 N N . LEU A 1 76 ? 11.141 10.414 15.398 1 96 76 LEU A N 1
ATOM 582 C CA . LEU A 1 76 ? 11.062 11.383 16.484 1 96 76 LEU A CA 1
ATOM 583 C C . LEU A 1 76 ? 9.68 12.031 16.547 1 96 76 LEU A C 1
ATOM 585 O O . LEU A 1 76 ? 9.195 12.383 17.625 1 96 76 LEU A O 1
ATOM 589 N N . GLN A 1 77 ? 9.07 12.156 15.383 1 97.62 77 GLN A N 1
ATOM 590 C CA . GLN A 1 77 ? 7.918 13.047 15.336 1 97.62 77 GLN A CA 1
ATOM 591 C C . GLN A 1 77 ? 6.711 12.344 14.719 1 97.62 77 GLN A C 1
ATOM 593 O O . GLN A 1 77 ? 5.598 12.875 14.75 1 97.62 77 GLN A O 1
ATOM 598 N N . TYR A 1 78 ? 6.906 11.219 14.117 1 98.62 78 TYR A N 1
ATOM 599 C CA . TYR A 1 78 ? 5.793 10.484 13.531 1 98.62 78 TYR A CA 1
ATOM 600 C C . TYR A 1 78 ? 5.414 9.289 14.398 1 98.62 78 TYR A C 1
ATOM 602 O O . TYR A 1 78 ? 6.266 8.461 14.727 1 98.62 78 TYR A O 1
ATOM 610 N N . ARG A 1 79 ? 4.191 9.258 14.836 1 98.31 79 ARG A N 1
ATOM 611 C CA . ARG A 1 79 ? 3.627 8.047 15.414 1 98.31 79 ARG A CA 1
ATOM 612 C C . ARG A 1 79 ? 3.09 7.117 14.328 1 98.31 79 ARG A C 1
ATOM 614 O O . ARG A 1 79 ? 1.987 7.324 13.82 1 98.31 79 ARG A O 1
ATOM 621 N N . LEU A 1 80 ? 3.869 6.102 14.062 1 98.62 80 LEU A N 1
ATOM 622 C CA . LEU A 1 80 ? 3.584 5.195 12.953 1 98.62 80 LEU A CA 1
ATOM 623 C C . LEU A 1 80 ? 2.656 4.07 13.398 1 98.62 80 LEU A C 1
ATOM 625 O O . LEU A 1 80 ? 2.953 3.355 14.359 1 98.62 80 LEU A O 1
ATOM 629 N N . VAL A 1 81 ? 1.566 3.924 12.719 1 98.56 81 VAL A N 1
ATOM 630 C CA . VAL A 1 81 ? 0.588 2.887 13.023 1 98.56 81 VAL A CA 1
ATOM 631 C C . VAL A 1 81 ? 0.653 1.786 11.969 1 98.56 81 VAL A C 1
ATOM 633 O O . VAL A 1 81 ? 0.43 2.043 10.781 1 98.56 81 VAL A O 1
ATOM 636 N N . PRO A 1 82 ? 0.981 0.565 12.352 1 98.5 82 PRO A N 1
ATOM 637 C CA . PRO A 1 82 ? 1.043 -0.531 11.383 1 98.5 82 PRO A CA 1
ATOM 638 C C . PRO A 1 82 ? -0.339 -0.989 10.922 1 98.5 82 PRO A C 1
ATOM 640 O O . PRO A 1 82 ? -1.312 -0.878 11.672 1 98.5 82 PRO A O 1
ATOM 643 N N . PRO A 1 83 ? -0.406 -1.463 9.695 1 98.44 83 PRO A N 1
ATOM 644 C CA . PRO A 1 83 ? -1.686 -1.968 9.195 1 98.44 83 PRO A CA 1
ATOM 645 C C . PRO A 1 83 ? -2.037 -3.346 9.75 1 98.44 83 PRO A C 1
ATOM 647 O O . PRO A 1 83 ? -2.049 -4.332 9.008 1 98.44 83 PRO A O 1
ATOM 650 N N . LYS A 1 84 ? -2.461 -3.369 11.016 1 98.19 84 LYS A N 1
ATOM 651 C CA . LYS A 1 84 ? -2.914 -4.598 11.664 1 98.19 84 LYS A CA 1
ATOM 652 C C . LYS A 1 84 ? -4.305 -4.996 11.18 1 98.19 84 LYS A C 1
ATOM 654 O O . LYS A 1 84 ? -4.953 -4.242 10.453 1 98.19 84 LYS A O 1
ATOM 659 N N . PRO A 1 85 ? -4.762 -6.176 11.578 1 97.94 85 PRO A N 1
ATOM 660 C CA . PRO A 1 85 ? -5.992 -6.738 11.016 1 97.94 85 PRO A CA 1
ATOM 661 C C . PRO A 1 85 ? -7.184 -5.793 11.141 1 97.94 85 PRO A C 1
ATOM 663 O O . PRO A 1 85 ? -7.977 -5.668 10.203 1 97.94 85 PRO A O 1
ATOM 666 N N . PRO A 1 86 ? -7.336 -5.074 12.25 1 98.62 86 PRO A N 1
ATOM 667 C CA . PRO A 1 86 ? -8.469 -4.145 12.297 1 98.62 86 PRO A CA 1
ATOM 668 C C . PRO A 1 86 ? -8.383 -3.061 11.227 1 98.62 86 PRO A C 1
ATOM 670 O O . PRO A 1 86 ? -9.406 -2.654 10.672 1 98.62 86 PRO A O 1
ATOM 673 N N . VAL A 1 87 ? -7.195 -2.58 10.938 1 98.88 87 VAL A N 1
ATOM 674 C CA . VAL A 1 87 ? -7 -1.572 9.898 1 98.88 87 VAL A CA 1
ATOM 675 C C . VAL A 1 87 ? -7.316 -2.17 8.531 1 98.88 87 VAL A C 1
ATOM 677 O O . VAL A 1 87 ? -7.984 -1.537 7.711 1 98.88 87 VAL A O 1
ATOM 680 N N . LEU A 1 88 ? -6.863 -3.4 8.297 1 98.81 88 LEU A N 1
ATOM 681 C CA . LEU A 1 88 ? -7.117 -4.059 7.023 1 98.81 88 LEU A CA 1
ATOM 682 C C . LEU A 1 88 ? -8.609 -4.277 6.809 1 98.81 88 LEU A C 1
ATOM 684 O O . LEU A 1 88 ? -9.117 -4.059 5.707 1 98.81 88 LEU A O 1
ATOM 688 N N . ARG A 1 89 ? -9.281 -4.68 7.852 1 98.5 89 ARG A N 1
ATOM 689 C CA . ARG A 1 89 ? -10.719 -4.895 7.758 1 98.5 89 ARG A CA 1
ATOM 690 C C . ARG A 1 89 ? -11.453 -3.586 7.477 1 98.5 89 ARG A C 1
ATOM 692 O O . ARG A 1 89 ? -12.359 -3.543 6.645 1 98.5 89 ARG A O 1
ATOM 699 N N . GLU A 1 90 ? -11.062 -2.594 8.195 1 98.88 90 GLU A N 1
ATOM 700 C CA . GLU A 1 90 ? -11.68 -1.284 8 1 98.88 90 GLU A CA 1
ATOM 701 C C . GLU A 1 90 ? -11.414 -0.754 6.594 1 98.88 90 GLU A C 1
ATOM 703 O O . GLU A 1 90 ? -12.281 -0.14 5.977 1 98.88 90 GLU A O 1
ATOM 708 N N . ALA A 1 91 ? -10.219 -0.929 6.043 1 98.94 91 ALA A N 1
ATOM 709 C CA . ALA A 1 91 ? -9.875 -0.491 4.691 1 98.94 91 ALA A CA 1
ATOM 710 C C . ALA A 1 91 ? -10.75 -1.188 3.654 1 98.94 91 ALA A C 1
ATOM 712 O O . ALA A 1 91 ? -11.227 -0.555 2.707 1 98.94 91 ALA A O 1
ATOM 713 N N . LYS A 1 92 ? -10.953 -2.459 3.842 1 98.75 92 LYS A N 1
ATOM 714 C CA . LYS A 1 92 ? -11.828 -3.205 2.941 1 98.75 92 LYS A CA 1
ATOM 715 C C . LYS A 1 92 ? -13.242 -2.631 2.945 1 98.75 92 LYS A C 1
ATOM 717 O O . LYS A 1 92 ? -13.844 -2.447 1.886 1 98.75 92 LYS A O 1
ATOM 722 N N . ARG A 1 93 ? -13.719 -2.373 4.148 1 98.69 93 ARG A N 1
ATOM 723 C CA . ARG A 1 93 ? -15.047 -1.771 4.27 1 98.69 93 ARG A CA 1
ATOM 724 C C . ARG A 1 93 ? -15.117 -0.456 3.5 1 98.69 93 ARG A C 1
ATOM 726 O O . ARG A 1 93 ? -16.078 -0.208 2.775 1 98.69 93 ARG A O 1
ATOM 733 N N . LEU A 1 94 ? -14.172 0.373 3.627 1 98.88 94 LEU A N 1
ATOM 734 C CA . LEU A 1 94 ? -14.133 1.678 2.977 1 98.88 94 LEU A CA 1
ATOM 735 C C . LEU A 1 94 ? -14.102 1.528 1.46 1 98.88 94 LEU A C 1
ATOM 737 O O . LEU A 1 94 ? -14.742 2.301 0.742 1 98.88 94 LEU A O 1
ATOM 741 N N . LEU A 1 95 ? -13.336 0.557 0.959 1 98.88 95 LEU A N 1
ATOM 742 C CA . LEU A 1 95 ? -13.219 0.335 -0.478 1 98.88 95 LEU A CA 1
ATOM 743 C C . LEU A 1 95 ? -14.562 -0.076 -1.076 1 98.88 95 LEU A C 1
ATOM 745 O O . LEU A 1 95 ? -14.867 0.268 -2.221 1 98.88 95 LEU A O 1
ATOM 749 N N . LEU A 1 96 ? -15.32 -0.778 -0.326 1 98.19 96 LEU A N 1
ATOM 750 C CA . LEU A 1 96 ? -16.609 -1.264 -0.815 1 98.19 96 LEU A CA 1
ATOM 751 C C . LEU A 1 96 ? -17.656 -0.157 -0.775 1 98.19 96 LEU A C 1
ATOM 753 O O . LEU A 1 96 ? -18.703 -0.271 -1.407 1 98.19 96 LEU A O 1
ATOM 757 N N . ARG A 1 97 ? -17.312 0.914 -0.094 1 97.94 97 ARG A N 1
ATOM 758 C CA . ARG A 1 97 ? -18.281 1.984 0.0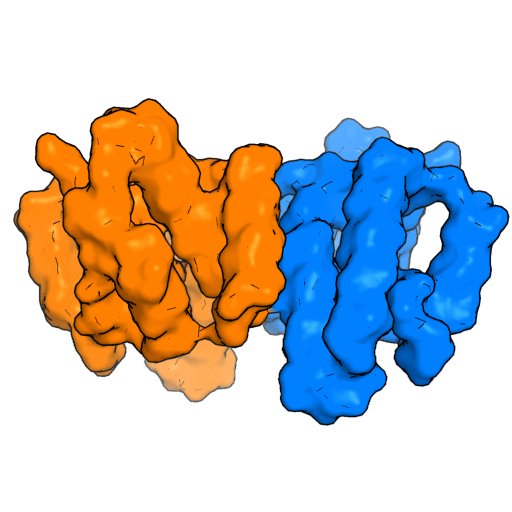98 1 97.94 97 ARG A CA 1
ATOM 759 C C . ARG A 1 97 ? -17.906 3.221 -0.712 1 97.94 97 ARG A C 1
ATOM 761 O O . ARG A 1 97 ? -18.781 3.982 -1.136 1 97.94 97 ARG A O 1
ATOM 768 N N . HIS A 1 98 ? -16.656 3.449 -0.946 1 98.44 98 HIS A N 1
ATOM 769 C CA . HIS A 1 98 ? -16.172 4.691 -1.54 1 98.44 98 HIS A CA 1
ATOM 770 C C . HIS A 1 98 ? -15.289 4.414 -2.756 1 98.44 98 HIS A C 1
ATOM 772 O O . HIS A 1 98 ? -14.773 3.307 -2.914 1 98.44 98 HIS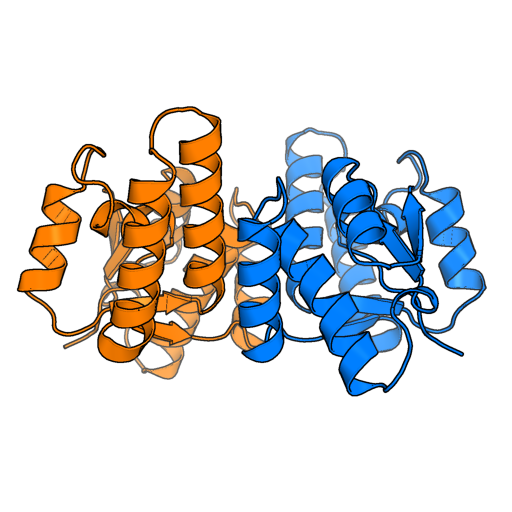 A O 1
ATOM 778 N N . LYS A 1 99 ? -15.18 5.395 -3.633 1 97.5 99 LYS A N 1
ATOM 779 C CA . LYS A 1 99 ? -14.25 5.359 -4.758 1 97.5 99 LYS A CA 1
ATOM 780 C C . LYS A 1 99 ? -12.828 5.664 -4.301 1 97.5 99 LYS A C 1
ATOM 782 O O . LYS A 1 99 ? -12.367 6.805 -4.398 1 97.5 99 LYS A O 1
ATOM 787 N N . LEU A 1 100 ? -12.133 4.602 -3.879 1 98.44 100 LEU A N 1
ATOM 788 C CA . LEU A 1 100 ? -10.789 4.758 -3.328 1 98.44 100 LEU A CA 1
ATOM 789 C C . LEU A 1 100 ? -9.828 3.746 -3.945 1 98.44 100 LEU A C 1
ATOM 791 O O . LEU A 1 100 ? -10.25 2.695 -4.43 1 98.44 100 LEU A O 1
ATOM 795 N N . ARG A 1 101 ? -8.594 4.074 -3.893 1 98.31 101 ARG A N 1
ATOM 796 C CA . ARG A 1 101 ? -7.531 3.098 -4.094 1 98.31 101 ARG A CA 1
ATOM 797 C C . ARG A 1 101 ? -7.082 2.494 -2.768 1 98.31 101 ARG A C 1
ATOM 799 O O . ARG A 1 101 ? -7.43 3.002 -1.699 1 98.31 101 ARG A O 1
ATOM 806 N N . ALA A 1 102 ? -6.363 1.437 -2.83 1 98.69 102 ALA A N 1
ATOM 807 C CA . ALA A 1 102 ? -6.016 0.643 -1.654 1 98.69 102 ALA A CA 1
ATOM 808 C C . ALA A 1 102 ? -5.27 1.486 -0.624 1 98.69 102 ALA A C 1
ATOM 810 O O . ALA A 1 102 ? -5.621 1.486 0.559 1 98.69 102 ALA A O 1
ATOM 811 N N . TYR A 1 103 ? -4.301 2.289 -1.038 1 97.88 103 TYR A N 1
ATOM 812 C CA . TYR A 1 103 ? -3.473 3.018 -0.083 1 97.88 103 TYR A CA 1
ATOM 813 C C . TYR A 1 103 ? -4.246 4.172 0.542 1 97.88 103 TYR A C 1
ATOM 815 O O . TYR A 1 103 ? -4.062 4.484 1.721 1 97.88 103 TYR A O 1
ATOM 823 N N . ASP A 1 104 ? -5.113 4.785 -0.243 1 98.69 104 ASP A N 1
ATOM 824 C CA . ASP A 1 104 ? -5.992 5.812 0.305 1 98.69 104 ASP A CA 1
ATOM 825 C C . ASP A 1 104 ? -6.91 5.234 1.38 1 98.69 104 ASP A C 1
ATOM 827 O O . ASP A 1 104 ? -7.094 5.84 2.438 1 98.69 104 ASP A O 1
ATOM 831 N N . ALA A 1 105 ? -7.461 4.082 1.09 1 98.94 105 ALA A N 1
ATOM 832 C CA . ALA A 1 105 ? -8.344 3.408 2.039 1 98.94 105 ALA A CA 1
ATOM 833 C C . ALA A 1 105 ? -7.594 3.023 3.311 1 98.94 105 ALA A C 1
ATOM 835 O O . ALA A 1 105 ? -8.141 3.109 4.41 1 98.94 105 ALA A O 1
ATOM 836 N N . LEU A 1 106 ? -6.363 2.604 3.172 1 98.94 106 LEU A N 1
ATOM 837 C CA . LEU A 1 106 ? -5.555 2.186 4.316 1 98.94 106 LEU A CA 1
ATOM 838 C C . LEU A 1 106 ? -5.266 3.365 5.234 1 98.94 106 LEU A C 1
ATOM 840 O O . LEU A 1 106 ? -5.293 3.227 6.461 1 98.94 106 LEU A O 1
ATOM 844 N N . HIS A 1 107 ? -4.996 4.504 4.652 1 98.94 107 HIS A N 1
ATOM 845 C CA . HIS A 1 107 ? -4.773 5.691 5.469 1 98.94 107 HIS A CA 1
ATOM 846 C C . HIS A 1 107 ? -6.039 6.082 6.227 1 98.94 107 HIS A C 1
ATOM 848 O O . HIS A 1 107 ? -5.992 6.336 7.43 1 98.94 107 HIS A O 1
ATOM 854 N N . LEU A 1 108 ? -7.148 6.105 5.547 1 98.94 108 LEU A N 1
ATOM 855 C CA . LEU A 1 108 ? -8.406 6.434 6.207 1 98.94 108 LEU A CA 1
ATOM 856 C C . LEU A 1 108 ? -8.734 5.414 7.293 1 98.94 108 LEU A C 1
ATOM 858 O O . LEU A 1 108 ? -9.133 5.789 8.398 1 98.94 108 LEU A O 1
ATOM 862 N N . ALA A 1 109 ? -8.57 4.172 6.957 1 98.94 109 ALA A N 1
ATOM 863 C CA . ALA A 1 109 ? -8.828 3.094 7.906 1 98.94 109 ALA A CA 1
ATOM 864 C C . ALA A 1 109 ? -7.965 3.246 9.156 1 98.94 109 ALA A C 1
ATOM 866 O O . ALA A 1 109 ? -8.438 3.035 10.273 1 98.94 109 ALA A O 1
ATOM 867 N N . THR A 1 110 ? -6.727 3.572 8.93 1 98.94 110 THR A N 1
ATOM 868 C CA . THR A 1 110 ? -5.812 3.764 10.047 1 98.94 110 THR A CA 1
ATOM 869 C C . THR A 1 110 ? -6.316 4.867 10.977 1 98.94 110 THR A C 1
ATOM 871 O O . THR A 1 110 ? -6.383 4.684 12.188 1 98.94 110 THR A O 1
ATOM 874 N N . ALA A 1 111 ? -6.676 5.977 10.383 1 98.88 111 ALA A N 1
ATOM 875 C CA . ALA A 1 111 ? -7.184 7.102 11.164 1 98.88 111 ALA A CA 1
ATOM 876 C C . ALA A 1 111 ? -8.43 6.707 11.945 1 98.88 111 ALA A C 1
ATOM 878 O O . ALA A 1 111 ? -8.539 6.992 13.141 1 98.88 111 ALA A O 1
ATOM 879 N N . LEU A 1 112 ? -9.344 6.016 11.367 1 98.88 112 LEU A N 1
ATOM 880 C CA . LEU A 1 112 ? -10.609 5.641 11.984 1 98.88 112 LEU A CA 1
ATOM 881 C C . LEU A 1 112 ? -10.391 4.625 13.102 1 98.88 112 LEU A C 1
ATOM 883 O O . LEU A 1 112 ? -11.008 4.723 14.164 1 98.88 112 LEU A O 1
ATOM 887 N N . VAL A 1 113 ? -9.539 3.662 12.844 1 98.81 113 VAL A N 1
ATOM 888 C CA . VAL A 1 113 ? -9.258 2.641 13.852 1 98.81 113 VAL A CA 1
ATOM 889 C C . VAL A 1 113 ? -8.578 3.277 15.055 1 98.81 113 VAL A C 1
ATOM 891 O O . VAL A 1 113 ? -8.891 2.943 16.203 1 98.81 113 VAL A O 1
ATOM 894 N N . VAL A 1 114 ? -7.652 4.199 14.797 1 98.31 114 VAL A N 1
ATOM 895 C CA . VAL A 1 114 ? -6.969 4.891 15.883 1 98.31 114 VAL A CA 1
ATOM 896 C C . VAL A 1 114 ? -7.98 5.68 16.719 1 98.31 114 VAL A C 1
ATOM 898 O O . VAL A 1 114 ? -7.934 5.66 17.953 1 98.31 114 VAL A O 1
ATOM 901 N N . ALA A 1 115 ? -8.891 6.387 16.031 1 98.06 115 ALA A N 1
ATOM 902 C CA . ALA A 1 115 ? -9.922 7.141 16.734 1 98.06 115 ALA A CA 1
ATOM 903 C C . ALA A 1 115 ? -10.766 6.219 17.609 1 98.06 115 ALA A C 1
ATOM 905 O O . ALA A 1 115 ? -11.016 6.523 18.781 1 98.06 115 ALA A O 1
ATOM 906 N N . ARG A 1 116 ? -11.172 5.098 17.125 1 97.69 116 ARG A N 1
ATOM 907 C CA . ARG A 1 116 ? -11.992 4.133 17.844 1 97.69 116 ARG A CA 1
ATOM 908 C C . ARG A 1 116 ? -11.258 3.59 19.062 1 97.69 116 ARG A C 1
ATOM 910 O O . ARG A 1 116 ? -11.812 3.527 20.172 1 97.69 116 ARG A O 1
ATOM 917 N N . VAL A 1 117 ? -10.016 3.188 18.875 1 97 117 VAL A N 1
ATOM 918 C CA . VAL A 1 117 ? -9.219 2.584 19.938 1 97 117 VAL A CA 1
ATOM 919 C C . VAL A 1 117 ? -8.961 3.609 21.047 1 97 117 VAL A C 1
ATOM 921 O O . VAL A 1 117 ? -8.945 3.266 22.234 1 97 117 VAL A O 1
ATOM 924 N N . ALA A 1 118 ? -8.805 4.863 20.578 1 96.31 118 ALA A N 1
ATOM 925 C CA . ALA A 1 118 ? -8.516 5.938 21.531 1 96.31 118 ALA A CA 1
ATOM 926 C C . ALA A 1 118 ? -9.797 6.445 22.188 1 96.31 118 ALA A C 1
ATOM 928 O O . ALA A 1 118 ? -9.75 7.281 23.094 1 96.31 118 ALA A O 1
ATOM 929 N N . GLY A 1 119 ? -10.922 5.953 21.781 1 95.94 119 GLY A N 1
ATOM 930 C CA . GLY A 1 119 ? -12.188 6.398 22.344 1 95.94 119 GLY A CA 1
ATOM 931 C C . GLY A 1 119 ? -12.531 7.828 21.969 1 95.94 119 GLY A C 1
ATOM 932 O O . GLY A 1 119 ? -13.141 8.547 22.766 1 95.94 119 GLY A O 1
ATOM 933 N N . VAL A 1 120 ? -12.102 8.266 20.844 1 96.19 120 VAL A N 1
ATOM 934 C CA . VAL A 1 120 ? -12.32 9.625 20.391 1 96.19 120 VAL A CA 1
ATOM 935 C C . VAL A 1 120 ? -13.281 9.617 19.188 1 96.19 120 VAL A C 1
ATOM 937 O O . VAL A 1 120 ? -13.203 8.734 18.344 1 96.19 120 VAL A O 1
ATOM 940 N N . GLU A 1 121 ? -14.117 10.531 19.125 1 97.38 121 GLU A N 1
ATOM 941 C CA . GLU A 1 121 ? -14.969 10.688 17.953 1 97.38 121 GLU A CA 1
ATOM 942 C C . GLU A 1 121 ? -14.148 11.016 16.703 1 97.38 121 GLU A C 1
ATOM 944 O O . GLU A 1 121 ? -13.227 11.836 16.766 1 97.38 121 GLU A O 1
ATOM 949 N N . PRO A 1 122 ? -14.5 10.383 15.609 1 97.25 122 PRO A N 1
ATOM 950 C CA . PRO A 1 122 ? -13.742 10.648 14.391 1 97.25 122 PRO A CA 1
ATOM 951 C C . PRO A 1 122 ? -13.664 12.133 14.047 1 97.25 122 PRO A C 1
ATOM 953 O O . PRO A 1 122 ? -12.625 12.617 13.586 1 97.25 122 PRO A O 1
ATOM 956 N N . ARG A 1 123 ? -14.656 12.844 14.336 1 97.44 123 ARG A N 1
ATOM 957 C CA . ARG A 1 123 ? -14.727 14.258 13.977 1 97.44 123 ARG A CA 1
ATOM 958 C C . ARG A 1 123 ? -13.688 15.07 14.75 1 97.44 123 ARG A C 1
ATOM 960 O O . ARG A 1 123 ? -13.375 16.203 14.375 1 97.44 123 ARG A O 1
ATOM 967 N N . LYS A 1 124 ? -13.117 14.5 15.711 1 97.38 124 LYS A N 1
ATOM 968 C CA . LYS A 1 124 ? -12.125 15.188 16.531 1 97.38 124 LYS A CA 1
ATOM 969 C C . LYS A 1 124 ? -10.711 14.898 16.047 1 97.38 124 LYS A C 1
ATOM 971 O O . LYS A 1 124 ? -9.758 15.547 16.484 1 97.38 124 LYS A O 1
ATOM 976 N N . LEU A 1 125 ? -10.539 13.969 15.18 1 97.56 125 LEU A N 1
ATOM 977 C CA . LEU A 1 125 ? -9.234 13.641 14.617 1 97.56 125 LEU A CA 1
ATOM 978 C C . LEU A 1 125 ? -9.016 14.352 13.289 1 97.56 125 LEU A C 1
ATOM 980 O O . LEU A 1 125 ? -9.609 13.984 12.273 1 97.56 125 LEU A O 1
ATOM 984 N N . PRO A 1 126 ? -8.18 15.391 13.281 1 98.38 126 PRO A N 1
ATOM 985 C CA . PRO A 1 126 ? -7.875 16.016 11.992 1 98.38 126 PRO A CA 1
ATOM 986 C C . PRO A 1 126 ? -7.152 15.078 11.031 1 98.38 126 PRO A C 1
ATOM 988 O O . PRO A 1 126 ? -6.141 14.477 11.398 1 98.38 126 PRO A O 1
ATOM 991 N N . PHE A 1 127 ? -7.707 14.969 9.844 1 98.88 127 PHE A N 1
ATOM 992 C CA . PHE A 1 127 ? -7.145 14.125 8.789 1 98.88 127 PHE A CA 1
ATOM 993 C C . PHE A 1 127 ? -6.676 14.969 7.613 1 98.88 127 PHE A C 1
ATOM 995 O O . PHE A 1 127 ? -7.492 15.547 6.891 1 98.88 127 PHE A O 1
ATOM 1002 N N . TRP A 1 128 ? -5.352 14.992 7.422 1 98.94 128 TRP A N 1
ATOM 1003 C CA . TRP A 1 128 ? -4.754 15.836 6.391 1 98.94 128 TRP A CA 1
ATOM 1004 C C . TRP A 1 128 ? -4.449 15.023 5.137 1 98.94 128 TRP A C 1
ATOM 1006 O O . TRP A 1 128 ? -3.807 13.977 5.207 1 98.94 128 TRP A O 1
ATOM 1016 N N . THR A 1 129 ? -4.93 15.492 4.023 1 98.88 129 THR A N 1
ATOM 1017 C CA . THR A 1 129 ? -4.703 14.82 2.748 1 98.88 129 THR A CA 1
ATOM 1018 C C . THR A 1 129 ? -4.707 15.828 1.601 1 98.88 129 THR A C 1
ATOM 1020 O O . THR A 1 129 ? -5.273 16.922 1.724 1 98.88 129 THR A O 1
ATOM 1023 N N . ALA A 1 130 ? -3.971 15.523 0.518 1 98.44 130 ALA A N 1
ATOM 1024 C CA . ALA A 1 130 ? -4.008 16.344 -0.694 1 98.44 130 ALA A CA 1
ATOM 1025 C C . ALA A 1 130 ? -4.91 15.711 -1.752 1 98.44 130 ALA A C 1
ATOM 1027 O O . ALA A 1 130 ? -5.105 16.281 -2.828 1 98.44 130 ALA A O 1
ATOM 1028 N N . ASP A 1 131 ? -5.426 14.539 -1.479 1 98 131 ASP A N 1
ATOM 1029 C CA . ASP A 1 131 ? -6.223 13.805 -2.455 1 98 131 ASP A CA 1
ATOM 1030 C C . ASP A 1 131 ? -7.711 14.094 -2.285 1 98 131 ASP A C 1
ATOM 1032 O O . ASP A 1 131 ? -8.289 13.82 -1.229 1 98 131 ASP A O 1
ATOM 1036 N N . GLU A 1 132 ? -8.305 14.555 -3.309 1 97.88 132 GLU A N 1
ATOM 1037 C CA . GLU A 1 132 ? -9.688 15.016 -3.268 1 97.88 132 GLU A CA 1
ATOM 1038 C C . GLU A 1 132 ? -10.648 13.859 -2.996 1 97.88 132 GLU A C 1
ATOM 1040 O O . GLU A 1 132 ? -11.594 14 -2.225 1 97.88 132 GLU A O 1
ATOM 1045 N N . GLU A 1 133 ? -10.477 12.727 -3.65 1 98.12 133 GLU A N 1
ATOM 1046 C CA . GLU A 1 133 ? -11.352 11.578 -3.447 1 98.12 133 GLU A CA 1
ATOM 1047 C C . GLU A 1 133 ? -11.211 11.023 -2.033 1 98.12 133 GLU A C 1
ATOM 1049 O O . GLU A 1 133 ? -12.211 10.641 -1.412 1 98.12 133 GLU A O 1
ATOM 1054 N N . GLN A 1 134 ? -10 11 -1.521 1 98.81 134 GLN A N 1
ATOM 1055 C CA . GLN A 1 134 ? -9.773 10.57 -0.146 1 98.81 134 GLN A CA 1
ATOM 1056 C C . GLN A 1 134 ? -10.406 11.539 0.848 1 98.81 134 GLN A C 1
ATOM 1058 O O . GLN A 1 134 ? -10.969 11.117 1.86 1 98.81 134 GLN A O 1
ATOM 1063 N N . ALA A 1 135 ? -10.266 12.836 0.525 1 98.75 135 ALA A N 1
ATOM 1064 C CA . ALA A 1 135 ? -10.883 13.859 1.364 1 98.75 135 ALA A CA 1
ATOM 1065 C C . ALA A 1 135 ? -12.391 13.656 1.453 1 98.75 135 ALA A C 1
ATOM 1067 O O . ALA A 1 135 ? -12.961 13.68 2.545 1 98.75 135 ALA A O 1
ATOM 1068 N N . ARG A 1 136 ? -13.039 13.422 0.351 1 98.62 136 ARG A N 1
ATOM 1069 C CA . ARG A 1 136 ? -14.492 13.234 0.3 1 98.62 136 ARG A CA 1
ATOM 1070 C C . ARG A 1 136 ? -14.906 12.008 1.102 1 98.62 136 ARG A C 1
ATOM 1072 O O . ARG A 1 136 ? -15.875 12.055 1.863 1 98.62 136 ARG A O 1
ATOM 1079 N N . ALA A 1 137 ? -14.203 10.922 0.929 1 98.81 137 ALA A N 1
ATOM 1080 C CA . ALA A 1 137 ? -14.492 9.695 1.669 1 98.81 137 ALA A CA 1
ATOM 1081 C C . ALA A 1 137 ? -14.297 9.898 3.168 1 98.81 137 ALA A C 1
ATOM 1083 O O . ALA A 1 137 ? -15.094 9.422 3.979 1 98.81 137 ALA A O 1
ATOM 1084 N N . GLY A 1 138 ? -13.172 10.57 3.535 1 98.88 138 GLY A N 1
ATOM 1085 C CA . GLY A 1 138 ? -12.914 10.859 4.938 1 98.88 138 GLY A CA 1
ATOM 1086 C C . GLY A 1 138 ? -14.016 11.664 5.594 1 98.88 138 GLY A C 1
ATOM 1087 O O . GLY A 1 138 ? -14.445 11.352 6.707 1 98.88 138 GLY A O 1
ATOM 1088 N N . GLU A 1 139 ? -14.5 12.68 4.875 1 98.75 139 GLU A N 1
ATOM 1089 C CA . GLU A 1 139 ? -15.602 13.492 5.379 1 98.75 139 GLU A CA 1
ATOM 1090 C C . GLU A 1 139 ? -16.875 12.664 5.543 1 98.75 139 GLU A C 1
ATOM 1092 O O . GLU A 1 139 ? -17.562 12.773 6.551 1 98.75 139 GLU A O 1
ATOM 1097 N N . ALA A 1 140 ? -17.141 11.875 4.59 1 98.69 140 ALA A N 1
ATOM 1098 C CA . ALA A 1 140 ? -18.328 11.008 4.641 1 98.69 140 ALA A CA 1
ATOM 1099 C C . ALA A 1 140 ? -18.25 10.055 5.828 1 98.69 140 ALA A C 1
ATOM 1101 O O . ALA A 1 140 ? -19.281 9.664 6.379 1 98.69 140 ALA A O 1
ATOM 1102 N N . GLU A 1 141 ? -17.062 9.703 6.27 1 98.69 141 GLU A N 1
ATOM 1103 C CA . GLU A 1 141 ? -16.859 8.766 7.375 1 98.69 141 GLU A CA 1
ATOM 1104 C C . GLU A 1 141 ? -16.734 9.508 8.703 1 98.69 141 GLU A C 1
ATOM 1106 O O . GLU A 1 141 ? -16.484 8.891 9.742 1 98.69 141 GLU A O 1
ATOM 1111 N N . GLY A 1 142 ? -16.797 10.82 8.672 1 98.5 142 GLY A N 1
ATOM 1112 C CA . GLY A 1 142 ? -16.938 11.602 9.891 1 98.5 142 GLY A CA 1
ATOM 1113 C C . GLY A 1 142 ? -15.633 12.203 10.367 1 98.5 142 GLY A C 1
ATOM 1114 O O . GLY A 1 142 ? -15.57 12.789 11.453 1 98.5 142 GLY A O 1
ATOM 1115 N N . LEU A 1 143 ? -14.633 12.078 9.57 1 98.69 143 LEU A N 1
ATOM 1116 C CA . LEU A 1 143 ? -13.352 12.664 9.961 1 98.69 143 LEU A CA 1
ATOM 1117 C C . LEU A 1 143 ? -13.352 14.172 9.734 1 98.69 143 LEU A C 1
ATOM 1119 O O . LEU A 1 143 ? -14.078 14.672 8.867 1 98.69 143 LEU A O 1
ATOM 1123 N N . ALA A 1 144 ? -12.602 14.891 10.508 1 98.5 144 ALA A N 1
ATOM 1124 C CA . ALA A 1 144 ? -12.305 16.297 10.242 1 98.5 144 ALA A CA 1
ATOM 1125 C C . ALA A 1 144 ? -11.195 16.438 9.203 1 98.5 144 ALA A C 1
ATOM 1127 O O . ALA A 1 144 ? -10.016 16.484 9.555 1 98.5 144 ALA A O 1
ATOM 1128 N N . VAL A 1 145 ? -11.57 16.656 7.969 1 98.75 145 VAL A N 1
ATOM 1129 C CA . VAL A 1 145 ? -10.594 16.594 6.887 1 98.75 145 VAL A CA 1
ATOM 1130 C C . VAL A 1 145 ? -10.016 17.984 6.621 1 98.75 145 VAL A C 1
ATOM 1132 O O . VAL A 1 145 ? -10.742 18.969 6.605 1 98.75 145 VAL A O 1
ATOM 1135 N N . LYS A 1 146 ? -8.742 18.047 6.555 1 98.38 146 LYS A N 1
ATOM 1136 C CA . LYS A 1 146 ? -8 19.219 6.102 1 98.38 146 LYS A CA 1
ATOM 1137 C C . LYS A 1 146 ? -7.324 18.953 4.758 1 98.38 146 LYS A C 1
ATOM 1139 O O . LYS A 1 146 ? -6.418 18.125 4.668 1 98.38 146 LYS A O 1
ATOM 1144 N N . ARG A 1 147 ? -7.746 19.703 3.734 1 97.88 147 ARG A N 1
ATOM 1145 C CA . ARG A 1 147 ? -7.145 19.547 2.416 1 97.88 147 ARG A CA 1
ATOM 1146 C C . ARG A 1 147 ? -5.965 20.5 2.236 1 97.88 147 ARG A C 1
ATOM 1148 O O . ARG A 1 147 ? -6.062 21.688 2.564 1 97.88 147 ARG A O 1
ATOM 1155 N N . VAL A 1 148 ? -4.969 19.906 1.765 1 97.81 148 VAL A N 1
ATOM 1156 C CA . VAL A 1 148 ? -3.783 20.734 1.564 1 97.81 148 VAL A CA 1
ATOM 1157 C C . VAL A 1 148 ? -3.205 20.484 0.174 1 97.81 148 VAL A C 1
ATOM 1159 O O . VAL A 1 148 ? -3.414 19.422 -0.406 1 97.81 148 VAL A O 1
ATOM 1162 N N . MET B 1 1 ? 8.562 -27.828 0.505 1 77.31 1 MET B N 1
ATOM 1163 C CA . MET B 1 1 ? 8.414 -27.109 -0.756 1 77.31 1 MET B CA 1
ATOM 1164 C C . MET B 1 1 ? 8.211 -25.609 -0.51 1 77.31 1 MET B C 1
ATOM 1166 O O . MET B 1 1 ? 7.52 -25.219 0.429 1 77.31 1 MET B O 1
ATOM 1170 N N . ILE B 1 2 ? 9.008 -24.828 -1.14 1 89.56 2 ILE B N 1
ATOM 1171 C CA . ILE B 1 2 ? 8.953 -23.391 -0.942 1 89.56 2 ILE B CA 1
ATOM 1172 C C . ILE B 1 2 ? 7.699 -22.828 -1.611 1 89.56 2 ILE B C 1
ATOM 1174 O O . ILE B 1 2 ? 7.441 -23.094 -2.787 1 89.56 2 ILE B O 1
ATOM 1178 N N . LEU B 1 3 ? 6.836 -22.25 -0.893 1 96.31 3 LEU B N 1
ATOM 1179 C CA . LEU B 1 3 ? 5.617 -21.656 -1.433 1 96.31 3 LEU B CA 1
ATOM 1180 C C . LEU B 1 3 ? 5.949 -20.5 -2.365 1 96.31 3 LEU B C 1
ATOM 1182 O O . LEU B 1 3 ? 6.828 -19.688 -2.068 1 96.31 3 LEU B O 1
ATOM 1186 N N . PRO B 1 4 ? 5.289 -20.438 -3.451 1 98.5 4 PRO B N 1
ATOM 1187 C CA . PRO B 1 4 ? 5.484 -19.266 -4.305 1 98.5 4 PRO B CA 1
ATOM 1188 C C . PRO B 1 4 ? 4.852 -18 -3.721 1 98.5 4 PRO B C 1
ATOM 1190 O O . PRO B 1 4 ? 3.879 -18.094 -2.969 1 98.5 4 PRO B O 1
ATOM 1193 N N . TYR B 1 5 ? 5.473 -16.969 -4.062 1 98.88 5 TYR B N 1
ATOM 1194 C CA . TYR B 1 5 ? 4.945 -15.656 -3.689 1 98.88 5 TYR B CA 1
ATOM 1195 C C . TYR B 1 5 ? 4.195 -15.016 -4.852 1 98.88 5 TYR B C 1
ATOM 1197 O O . TYR B 1 5 ? 4.727 -14.922 -5.961 1 98.88 5 TYR B O 1
ATOM 1205 N N . LEU B 1 6 ? 2.973 -14.57 -4.645 1 98.94 6 LEU B N 1
ATOM 1206 C CA . LEU B 1 6 ? 2.223 -13.82 -5.648 1 98.94 6 LEU B CA 1
ATOM 1207 C C . LEU B 1 6 ? 1.993 -12.383 -5.199 1 98.94 6 LEU B C 1
ATOM 1209 O O . LEU B 1 6 ? 1.411 -12.148 -4.137 1 98.94 6 LEU B O 1
ATOM 1213 N N . ASP B 1 7 ? 2.488 -11.438 -5.98 1 98.88 7 ASP B N 1
ATOM 1214 C CA . ASP B 1 7 ? 2.025 -10.086 -5.707 1 98.88 7 ASP B CA 1
ATOM 1215 C C . ASP B 1 7 ? 0.566 -9.906 -6.125 1 98.88 7 ASP B C 1
ATOM 1217 O O . ASP B 1 7 ? -0.052 -10.836 -6.648 1 98.88 7 ASP B O 1
ATOM 1221 N N . THR B 1 8 ? 0.035 -8.773 -5.945 1 98.75 8 THR B N 1
ATOM 1222 C CA . THR B 1 8 ? -1.4 -8.57 -6.117 1 98.75 8 THR B CA 1
ATOM 1223 C C . THR B 1 8 ? -1.789 -8.688 -7.59 1 98.75 8 THR B C 1
ATOM 1225 O O . THR B 1 8 ? -2.852 -9.219 -7.914 1 98.75 8 THR B O 1
ATOM 1228 N N . SER B 1 9 ? -0.904 -8.195 -8.469 1 98.38 9 SER B N 1
ATOM 1229 C CA . SER B 1 9 ? -1.239 -8.203 -9.891 1 98.38 9 SER B CA 1
ATOM 1230 C C . SER B 1 9 ? -1.385 -9.633 -10.406 1 98.38 9 SER B C 1
ATOM 1232 O O . SER B 1 9 ? -2.184 -9.891 -11.312 1 98.38 9 SER B O 1
ATOM 1234 N N . ALA B 1 10 ? -0.606 -10.539 -9.914 1 98.69 10 ALA B N 1
ATOM 1235 C CA . ALA B 1 10 ? -0.748 -11.961 -10.242 1 98.69 10 ALA B CA 1
ATOM 1236 C C . ALA B 1 10 ? -1.908 -12.586 -9.477 1 98.69 10 ALA B C 1
ATOM 1238 O O . ALA B 1 10 ? -2.701 -13.344 -10.047 1 98.69 10 ALA B O 1
ATOM 1239 N N . LEU B 1 11 ? -2.043 -12.297 -8.25 1 98.62 11 LEU B N 1
ATOM 1240 C CA . LEU B 1 11 ? -3.016 -12.914 -7.355 1 98.62 11 LEU B CA 1
ATOM 1241 C C . LEU B 1 11 ? -4.438 -12.688 -7.859 1 98.62 11 LEU B C 1
ATOM 1243 O O . LEU B 1 11 ? -5.27 -13.594 -7.809 1 98.62 11 LEU B O 1
ATOM 1247 N N . VAL B 1 12 ? -4.75 -11.492 -8.344 1 98.19 12 VAL B N 1
ATOM 1248 C CA . VAL B 1 12 ? -6.109 -11.117 -8.727 1 98.19 12 VAL B CA 1
ATOM 1249 C C . VAL B 1 12 ? -6.547 -11.93 -9.945 1 98.19 12 VAL B C 1
ATOM 1251 O O . VAL B 1 12 ? -7.746 -12.07 -10.203 1 98.19 12 VAL B O 1
ATOM 1254 N N . LYS B 1 13 ? -5.629 -12.477 -10.688 1 97.69 13 LYS B N 1
ATOM 1255 C CA . LYS B 1 13 ? -5.953 -13.258 -11.875 1 97.69 13 LYS B CA 1
ATOM 1256 C C . LYS B 1 13 ? -6.66 -14.562 -11.508 1 97.69 13 LYS B C 1
ATOM 1258 O O . LYS B 1 13 ? -7.312 -15.18 -12.352 1 97.69 13 LYS B O 1
ATOM 1263 N N . ARG B 1 14 ? -6.469 -14.945 -10.266 1 97.75 14 ARG B N 1
ATOM 1264 C CA . ARG B 1 14 ? -7.203 -16.109 -9.789 1 97.75 14 ARG B CA 1
ATOM 1265 C C . ARG B 1 14 ? -8.711 -15.906 -9.898 1 97.75 14 ARG B C 1
ATOM 1267 O O . ARG B 1 14 ? -9.461 -16.859 -10.07 1 97.75 14 ARG B O 1
ATOM 1274 N N . TYR B 1 15 ? -9.148 -14.641 -9.906 1 97.06 15 TYR B N 1
ATOM 1275 C CA . TYR B 1 15 ? -10.562 -14.312 -9.766 1 97.06 15 TYR B CA 1
ATOM 1276 C C . TYR B 1 15 ? -11.133 -13.766 -11.07 1 97.06 15 TYR B C 1
ATOM 1278 O O . TYR B 1 15 ? -12.32 -13.461 -11.156 1 97.06 15 TYR B O 1
ATOM 1286 N N . ASP B 1 16 ? -10.375 -13.555 -12.023 1 92.62 16 ASP B N 1
ATOM 1287 C CA . ASP B 1 16 ? -10.797 -13.062 -13.336 1 92.62 16 ASP B CA 1
ATOM 1288 C C . ASP B 1 16 ? -10.25 -13.945 -14.453 1 92.62 16 ASP B C 1
ATOM 1290 O O . ASP B 1 16 ? -9.195 -13.664 -15.023 1 92.62 16 ASP B O 1
ATOM 1294 N N . PRO B 1 17 ? -11.008 -14.875 -14.867 1 89.62 17 PRO B N 1
ATOM 1295 C CA . PRO B 1 17 ? -10.531 -15.859 -15.852 1 89.62 17 PRO B CA 1
ATOM 1296 C C . PRO B 1 17 ? -10.242 -15.234 -17.219 1 89.62 17 PRO B C 1
ATOM 1298 O O . PRO B 1 17 ? -9.539 -15.828 -18.031 1 89.62 17 PRO B O 1
ATOM 1301 N N . GLU B 1 18 ? -10.703 -14.078 -17.453 1 90.44 18 GLU B N 1
ATOM 1302 C CA . GLU B 1 18 ? -10.531 -13.461 -18.766 1 90.44 18 GLU B CA 1
ATOM 1303 C C . GLU B 1 18 ? -9.219 -12.695 -18.859 1 90.44 18 GLU B C 1
ATOM 1305 O O . GLU B 1 18 ? -8.781 -12.32 -19.953 1 90.44 18 GLU B O 1
ATOM 1310 N N . GLU B 1 19 ? -8.602 -12.531 -17.719 1 92.94 19 GLU B N 1
ATOM 1311 C CA . GLU B 1 19 ? -7.336 -11.805 -17.703 1 92.94 19 GLU B CA 1
ATOM 1312 C C . GLU B 1 19 ? -6.211 -12.641 -18.312 1 92.94 19 GLU B C 1
ATOM 1314 O O . GLU B 1 19 ? -6.109 -13.836 -18.062 1 92.94 19 GLU B O 1
ATOM 1319 N N . PRO B 1 20 ? -5.422 -12.047 -19.219 1 94.88 20 PRO B N 1
ATOM 1320 C CA . PRO B 1 20 ? -4.242 -12.773 -19.688 1 94.88 20 PRO B CA 1
ATOM 1321 C C . PRO B 1 20 ? -3.4 -13.336 -18.547 1 94.88 20 PRO B C 1
ATOM 1323 O O . PRO B 1 20 ? -3.115 -12.633 -17.578 1 94.88 20 PRO B O 1
ATOM 1326 N N . GLY B 1 21 ? -3.043 -14.609 -18.609 1 96.81 21 GLY B N 1
ATOM 1327 C CA . GLY B 1 21 ? -2.24 -15.258 -17.594 1 96.81 21 GLY B CA 1
ATOM 1328 C C . GLY B 1 21 ? -3.076 -15.914 -16.5 1 96.81 21 GLY B C 1
ATOM 1329 O O . GLY B 1 21 ? -2.539 -16.578 -15.617 1 96.81 21 GLY B O 1
ATOM 1330 N N . ALA B 1 22 ? -4.395 -15.734 -16.531 1 97.38 22 ALA B N 1
ATOM 1331 C CA . ALA B 1 22 ? -5.289 -16.281 -15.516 1 97.38 22 ALA B CA 1
ATOM 1332 C C . ALA B 1 22 ? -5.195 -17.797 -15.461 1 97.38 22 ALA B C 1
ATOM 1334 O O . ALA B 1 22 ? -5.227 -18.391 -14.375 1 97.38 22 ALA B O 1
ATOM 1335 N N . GLU B 1 23 ? -5.094 -18.438 -16.609 1 97.31 23 GLU B N 1
ATOM 1336 C CA . GLU B 1 23 ? -5.023 -19.906 -16.656 1 97.31 23 GLU B CA 1
ATOM 1337 C C . GLU B 1 23 ? -3.791 -20.422 -15.922 1 97.31 23 GLU B C 1
ATOM 1339 O O . GLU B 1 23 ? -3.861 -21.422 -15.211 1 97.31 23 GLU B O 1
ATOM 1344 N N . GLU B 1 24 ? -2.688 -19.766 -16.078 1 97.94 24 GLU B N 1
ATOM 1345 C CA . GLU B 1 24 ? -1.46 -20.156 -15.383 1 97.94 24 GLU B CA 1
ATOM 1346 C C . GLU B 1 24 ? -1.604 -20.016 -13.867 1 97.94 24 GLU B C 1
ATOM 1348 O O . GLU B 1 24 ? -1.177 -20.891 -13.117 1 97.94 24 GLU B O 1
ATOM 1353 N N . VAL B 1 25 ? -2.16 -18.906 -13.43 1 98.31 25 VAL B N 1
ATOM 1354 C CA . VAL B 1 25 ? -2.354 -18.672 -12.008 1 98.31 25 VAL B CA 1
ATOM 1355 C C . VAL B 1 25 ? -3.314 -19.703 -11.43 1 98.31 25 VAL B C 1
ATOM 1357 O O . VAL B 1 25 ? -3.062 -20.266 -10.359 1 98.31 25 VAL B O 1
ATOM 1360 N N . ARG B 1 26 ? -4.383 -20 -12.141 1 97.25 26 ARG B N 1
ATOM 1361 C CA . ARG B 1 26 ? -5.359 -20.969 -11.656 1 97.25 26 ARG B CA 1
ATOM 1362 C C . ARG B 1 26 ? -4.754 -22.359 -11.602 1 97.25 26 ARG B C 1
ATOM 1364 O O . ARG B 1 26 ? -5.027 -23.125 -10.672 1 97.25 26 ARG B O 1
ATOM 1371 N N . THR B 1 27 ? -3.975 -22.688 -12.602 1 97.56 27 THR B N 1
ATOM 1372 C CA . THR B 1 27 ? -3.283 -23.984 -12.609 1 97.56 27 THR B CA 1
ATOM 1373 C C . THR B 1 27 ? -2.363 -24.094 -11.391 1 97.56 27 THR B C 1
ATOM 1375 O O . THR B 1 27 ? -2.27 -25.172 -10.781 1 97.56 27 THR B O 1
ATOM 1378 N N . LEU B 1 28 ? -1.675 -23 -11.016 1 97.81 28 LEU B N 1
ATOM 1379 C CA . LEU B 1 28 ? -0.801 -22.984 -9.852 1 97.81 28 LEU B CA 1
ATOM 1380 C C . LEU B 1 28 ? -1.553 -23.453 -8.609 1 97.81 28 LEU B C 1
ATOM 1382 O O . LEU B 1 28 ? -1.023 -24.234 -7.809 1 97.81 28 LEU B O 1
ATOM 1386 N N . PHE B 1 29 ? -2.775 -22.969 -8.422 1 96.62 29 PHE B N 1
ATOM 1387 C CA . PHE B 1 29 ? -3.541 -23.234 -7.215 1 96.62 29 PHE B CA 1
ATOM 1388 C C . PHE B 1 29 ? -4.047 -24.672 -7.207 1 96.62 29 PHE B C 1
ATOM 1390 O O . PHE B 1 29 ? -4.523 -25.172 -6.18 1 96.62 29 PHE B O 1
ATOM 1397 N N . THR B 1 30 ? -3.934 -25.359 -8.375 1 95.75 30 THR B N 1
ATOM 1398 C CA . THR B 1 30 ? -4.203 -26.797 -8.398 1 95.75 30 THR B CA 1
ATOM 1399 C C . THR B 1 30 ? -2.957 -27.578 -8.008 1 95.75 30 THR B C 1
ATOM 1401 O O . THR B 1 30 ? -3.047 -28.766 -7.656 1 95.75 30 THR B O 1
ATOM 1404 N N . GLU B 1 31 ? -1.877 -26.969 -7.98 1 96.06 31 GLU B N 1
ATOM 1405 C CA . GLU B 1 31 ? -0.598 -27.641 -7.781 1 96.06 31 GLU B CA 1
ATOM 1406 C C . GLU B 1 31 ? -0.06 -27.406 -6.375 1 96.06 31 GLU B C 1
ATOM 1408 O O . GLU B 1 31 ? 0.733 -28.188 -5.863 1 96.06 31 GLU B O 1
ATOM 1413 N N . VAL B 1 32 ? -0.438 -26.344 -5.793 1 96.56 32 VAL B N 1
ATOM 1414 C CA . VAL B 1 32 ? 0.09 -26 -4.477 1 96.56 32 VAL B CA 1
ATOM 1415 C C . VAL B 1 32 ? -1.059 -25.844 -3.484 1 96.56 32 VAL B C 1
ATOM 1417 O O . VAL B 1 32 ? -2.186 -25.531 -3.873 1 96.56 32 VAL B O 1
ATOM 1420 N N . ARG B 1 33 ? -0.763 -26 -2.248 1 95.44 33 ARG B N 1
ATOM 1421 C CA . ARG B 1 33 ? -1.773 -25.906 -1.199 1 95.44 33 ARG B CA 1
ATOM 1422 C C . ARG B 1 33 ? -1.963 -24.469 -0.741 1 95.44 33 ARG B C 1
ATOM 1424 O O . ARG B 1 33 ? -3.031 -24.094 -0.244 1 95.44 33 ARG B O 1
ATOM 1431 N N . ALA B 1 34 ? -0.88 -23.734 -0.849 1 97.75 34 ALA B N 1
ATOM 1432 C CA . ALA B 1 34 ? -0.912 -22.344 -0.406 1 97.75 34 ALA B CA 1
ATOM 1433 C C . ALA B 1 34 ? 0.103 -21.5 -1.173 1 97.75 34 ALA B C 1
ATOM 1435 O O . ALA B 1 34 ? 0.992 -22.031 -1.835 1 97.75 34 ALA B O 1
ATOM 1436 N N . VAL B 1 35 ? -0.105 -20.219 -1.108 1 98.69 35 VAL B N 1
ATOM 1437 C CA . VAL B 1 35 ? 0.868 -19.266 -1.633 1 98.69 35 VAL B CA 1
ATOM 1438 C C . VAL B 1 35 ? 1.21 -18.234 -0.562 1 98.69 35 VAL B C 1
ATOM 1440 O O . VAL B 1 35 ? 0.499 -18.109 0.438 1 98.69 35 VAL B O 1
ATOM 1443 N N . LEU B 1 36 ? 2.348 -17.562 -0.732 1 98.69 36 LEU B N 1
ATOM 1444 C CA . LEU B 1 36 ? 2.736 -16.422 0.087 1 98.69 36 LEU B CA 1
ATOM 1445 C C . LEU B 1 36 ? 2.291 -15.109 -0.559 1 98.69 36 LEU B C 1
ATOM 1447 O O . LEU B 1 36 ? 2.297 -14.984 -1.785 1 98.69 36 LEU B O 1
ATOM 1451 N N . THR B 1 37 ? 1.887 -14.219 0.175 1 98.88 37 THR B N 1
ATOM 1452 C CA . THR B 1 37 ? 1.669 -12.852 -0.282 1 98.88 37 THR B CA 1
ATOM 1453 C C . THR B 1 37 ? 1.639 -11.883 0.898 1 98.88 37 THR B C 1
ATOM 1455 O O . THR B 1 37 ? 1.698 -12.312 2.055 1 98.88 37 THR B O 1
ATOM 1458 N N . SER B 1 38 ? 1.691 -10.625 0.608 1 98.88 38 SER B N 1
ATOM 1459 C CA . SER B 1 38 ? 1.587 -9.602 1.639 1 98.88 38 SER B CA 1
ATOM 1460 C C . SER B 1 38 ? 0.172 -9.523 2.203 1 98.88 38 SER B C 1
ATOM 1462 O O . SER B 1 38 ? -0.804 -9.664 1.464 1 98.88 38 SER B O 1
ATOM 1464 N N . SER B 1 39 ? 0.033 -9.234 3.477 1 98.75 39 SER B N 1
ATOM 1465 C CA . SER B 1 39 ? -1.285 -8.984 4.047 1 98.75 39 SER B CA 1
ATOM 1466 C C . SER B 1 39 ? -1.965 -7.801 3.365 1 98.75 39 SER B C 1
ATOM 1468 O O . SER B 1 39 ? -3.195 -7.715 3.34 1 98.75 39 SER B O 1
ATOM 1470 N N . LEU B 1 40 ? -1.232 -6.945 2.721 1 98.75 40 LEU B N 1
ATOM 1471 C CA . LEU B 1 40 ? -1.756 -5.781 2.012 1 98.75 40 LEU B CA 1
ATOM 1472 C C . LEU B 1 40 ? -2.473 -6.199 0.734 1 98.75 40 LEU B C 1
ATOM 1474 O O . LEU B 1 40 ? -3.301 -5.453 0.208 1 98.75 40 LEU B O 1
ATOM 1478 N N . ALA B 1 41 ? -2.127 -7.391 0.247 1 98.88 41 ALA B N 1
ATOM 1479 C CA . ALA B 1 41 ? -2.643 -7.848 -1.04 1 98.88 41 ALA B CA 1
ATOM 1480 C C . ALA B 1 41 ? -4.164 -7.988 -1.003 1 98.88 41 ALA B C 1
ATOM 1482 O O . ALA B 1 41 ? -4.832 -7.801 -2.021 1 98.88 41 ALA B O 1
ATOM 1483 N N . VAL B 1 42 ? -4.68 -8.25 0.19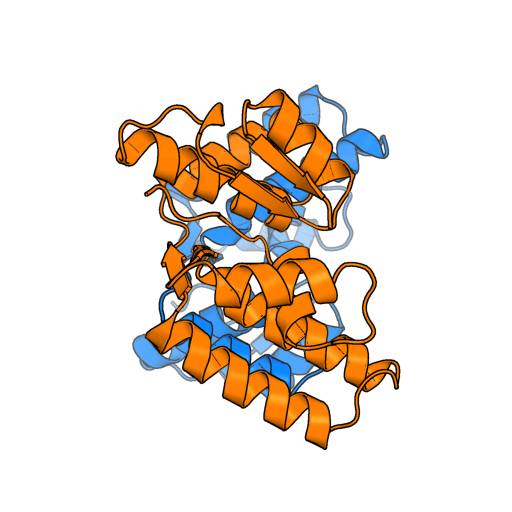1 1 98.62 42 VAL B N 1
ATOM 1484 C CA . VAL B 1 42 ? -6.125 -8.422 0.319 1 98.62 42 VAL B CA 1
ATOM 1485 C C . VAL B 1 42 ? -6.828 -7.102 0.028 1 98.62 42 VAL B C 1
ATOM 1487 O O . VAL B 1 42 ? -7.762 -7.051 -0.778 1 98.62 42 VAL B O 1
ATOM 1490 N N . VAL B 1 43 ? -6.344 -6.07 0.642 1 98.88 43 VAL B N 1
ATOM 1491 C CA . VAL B 1 43 ? -6.922 -4.746 0.435 1 98.88 43 VAL B CA 1
ATOM 1492 C C . VAL B 1 43 ? -6.664 -4.289 -0.999 1 98.88 43 VAL B C 1
ATOM 1494 O O . VAL B 1 43 ? -7.543 -3.707 -1.639 1 98.88 43 VAL B O 1
ATOM 1497 N N . GLU B 1 44 ? -5.488 -4.602 -1.504 1 98.88 44 GLU B N 1
ATOM 1498 C CA . GLU B 1 44 ? -5.145 -4.25 -2.877 1 98.88 44 GLU B CA 1
ATOM 1499 C C . GLU B 1 44 ? -6.062 -4.953 -3.875 1 98.88 44 GLU B C 1
ATOM 1501 O O . GLU B 1 44 ? -6.477 -4.355 -4.871 1 98.88 44 GLU B O 1
ATOM 1506 N N . ALA B 1 45 ? -6.336 -6.156 -3.652 1 98.81 45 ALA B N 1
ATOM 1507 C CA . ALA B 1 45 ? -7.195 -6.926 -4.543 1 98.81 45 ALA B CA 1
ATOM 1508 C C . ALA B 1 45 ? -8.617 -6.371 -4.547 1 98.81 45 ALA B C 1
ATOM 1510 O O . ALA B 1 45 ? -9.227 -6.207 -5.605 1 98.81 45 ALA B O 1
ATOM 1511 N N . VAL B 1 46 ? -9.133 -6.074 -3.344 1 98.88 46 VAL B N 1
ATOM 1512 C CA . VAL B 1 46 ? -10.477 -5.504 -3.25 1 98.88 46 VAL B CA 1
ATOM 1513 C C . VAL B 1 46 ? -10.531 -4.191 -4.027 1 98.88 46 VAL B C 1
ATOM 1515 O O . VAL B 1 46 ? -11.492 -3.939 -4.758 1 98.88 46 VAL B O 1
ATOM 1518 N N . SER B 1 47 ? -9.516 -3.369 -3.867 1 98.81 47 SER B N 1
ATOM 1519 C CA . SER B 1 47 ? -9.438 -2.129 -4.629 1 98.81 47 SER B CA 1
ATOM 1520 C C . SER B 1 47 ? -9.469 -2.4 -6.133 1 98.81 47 SER B C 1
ATOM 1522 O O . SER B 1 47 ? -10.172 -1.724 -6.879 1 98.81 47 SER B O 1
ATOM 1524 N N . ALA B 1 48 ? -8.719 -3.367 -6.594 1 98.31 48 ALA B N 1
ATOM 1525 C CA . ALA B 1 48 ? -8.656 -3.721 -8.008 1 98.31 48 ALA B CA 1
ATOM 1526 C C . ALA B 1 48 ? -10.023 -4.156 -8.523 1 98.31 48 ALA B C 1
ATOM 1528 O O . ALA B 1 48 ? -10.43 -3.781 -9.625 1 98.31 48 ALA B O 1
ATOM 1529 N N . PHE B 1 49 ? -10.734 -4.934 -7.738 1 98.44 49 PHE B N 1
ATOM 1530 C CA . PHE B 1 49 ? -12.07 -5.375 -8.133 1 98.44 49 PHE B CA 1
ATOM 1531 C C . PHE B 1 49 ? -13.008 -4.188 -8.273 1 98.44 49 PHE B C 1
ATOM 1533 O O . PHE B 1 49 ? -13.789 -4.113 -9.227 1 98.44 49 PHE B O 1
ATOM 1540 N N . ARG B 1 50 ? -12.922 -3.266 -7.352 1 98.62 50 ARG B N 1
ATOM 1541 C CA . ARG B 1 50 ? -13.797 -2.094 -7.371 1 98.62 50 ARG B CA 1
ATOM 1542 C C . ARG B 1 50 ? -13.477 -1.192 -8.555 1 98.62 50 ARG B C 1
ATOM 1544 O O . ARG B 1 50 ? -14.375 -0.585 -9.141 1 98.62 50 ARG B O 1
ATOM 1551 N N . ILE B 1 51 ? -12.227 -1.116 -8.852 1 97.81 51 ILE B N 1
ATOM 1552 C CA . ILE B 1 51 ? -11.828 -0.341 -10.023 1 97.81 51 ILE B CA 1
ATOM 1553 C C . ILE B 1 51 ? -12.398 -0.975 -11.281 1 97.81 51 ILE B C 1
ATOM 1555 O O . ILE B 1 51 ? -12.961 -0.281 -12.133 1 97.81 51 ILE B O 1
ATOM 1559 N N . LYS B 1 52 ? -12.328 -2.24 -11.406 1 97.06 52 LYS B N 1
ATOM 1560 C CA . LYS B 1 52 ? -12.875 -2.957 -12.555 1 97.06 52 LYS B CA 1
ATOM 1561 C C . LYS B 1 52 ? -14.391 -2.787 -12.633 1 97.06 52 LYS B C 1
ATOM 1563 O O . LYS B 1 52 ? -14.953 -2.729 -13.727 1 97.06 52 LYS B O 1
ATOM 1568 N N . GLU B 1 53 ? -15 -2.76 -11.484 1 97.81 53 GLU B N 1
ATOM 1569 C CA . GLU B 1 53 ? -16.438 -2.518 -11.445 1 97.81 53 GLU B CA 1
ATOM 1570 C C . GLU B 1 53 ? -16.781 -1.147 -12.023 1 97.81 53 GLU B C 1
ATOM 1572 O O . GLU B 1 53 ? -17.672 -1.031 -12.867 1 97.81 53 GLU B O 1
ATOM 1577 N N . ARG B 1 54 ? -16.062 -0.139 -11.609 1 97.19 54 ARG B N 1
ATOM 1578 C CA . ARG B 1 54 ? -16.312 1.227 -12.062 1 97.19 54 ARG B CA 1
ATOM 1579 C C . ARG B 1 54 ? -16.031 1.365 -13.555 1 97.19 54 ARG B C 1
ATOM 1581 O O . ARG B 1 54 ? -16.641 2.201 -14.234 1 97.19 54 ARG B O 1
ATOM 1588 N N . GLN B 1 55 ? -15.148 0.493 -14.07 1 96.62 55 GLN B N 1
ATOM 1589 C CA . GLN B 1 55 ? -14.781 0.506 -15.477 1 96.62 55 GLN B CA 1
ATOM 1590 C C . GLN B 1 55 ? -15.75 -0.34 -16.312 1 96.62 55 GLN B C 1
ATOM 1592 O O . GLN B 1 55 ? -15.625 -0.415 -17.531 1 96.62 55 GLN B O 1
ATOM 1597 N N . GLY B 1 56 ? -16.625 -0.997 -15.656 1 95.81 56 GLY B N 1
ATOM 1598 C CA . GLY B 1 56 ? -17.625 -1.812 -16.344 1 95.81 56 GLY B CA 1
ATOM 1599 C C . GLY B 1 56 ? -17.109 -3.189 -16.719 1 95.81 56 GLY B C 1
ATOM 1600 O O . GLY B 1 56 ? -17.734 -3.906 -17.484 1 95.81 56 GLY B O 1
ATOM 1601 N N . VAL B 1 57 ? -15.953 -3.543 -16.203 1 95.19 57 VAL B N 1
ATOM 1602 C CA . VAL B 1 57 ? -15.336 -4.832 -16.5 1 95.19 57 VAL B CA 1
ATOM 1603 C C . VAL B 1 57 ? -15.992 -5.922 -15.641 1 95.19 57 VAL B C 1
ATOM 1605 O O . VAL B 1 57 ? -16.219 -7.039 -16.109 1 95.19 57 VAL B O 1
ATOM 1608 N N . LEU B 1 58 ? -16.328 -5.629 -14.398 1 96.38 58 LEU B N 1
ATOM 1609 C CA . LEU B 1 58 ? -17.016 -6.527 -13.477 1 96.38 58 LEU B CA 1
ATOM 1610 C C . LEU B 1 58 ? -18.359 -5.945 -13.055 1 96.38 58 LEU B C 1
ATOM 1612 O O . LEU B 1 58 ? -18.484 -4.73 -12.875 1 96.38 58 LEU B O 1
ATOM 1616 N N . THR B 1 59 ? -19.312 -6.82 -12.906 1 97.06 59 THR B N 1
ATOM 1617 C CA . THR B 1 59 ? -20.594 -6.41 -12.328 1 97.06 59 THR B CA 1
ATOM 1618 C C . THR B 1 59 ? -20.484 -6.344 -10.805 1 97.06 59 THR B C 1
ATOM 1620 O O . THR B 1 59 ? -19.578 -6.918 -10.211 1 97.06 59 THR B O 1
ATOM 1623 N N . PRO B 1 60 ? -21.406 -5.633 -10.172 1 97.56 60 PRO B N 1
ATOM 1624 C CA . PRO B 1 60 ? -21.438 -5.621 -8.711 1 97.56 60 PRO B CA 1
ATOM 1625 C C . PRO B 1 60 ? -21.5 -7.023 -8.109 1 97.56 60 PRO B C 1
ATOM 1627 O O . PRO B 1 60 ? -20.875 -7.289 -7.082 1 97.56 60 PRO B O 1
ATOM 1630 N N . GLU B 1 61 ? -22.234 -7.871 -8.766 1 97.69 61 GLU B N 1
ATOM 1631 C CA . GLU B 1 61 ? -22.359 -9.242 -8.281 1 97.69 61 GLU B CA 1
ATOM 1632 C C . GLU B 1 61 ? -21.031 -9.992 -8.414 1 97.69 61 GLU B C 1
ATOM 1634 O O . GLU B 1 61 ? -20.641 -10.75 -7.516 1 97.69 61 GLU B O 1
ATOM 1639 N N . GLU B 1 62 ? -20.375 -9.797 -9.508 1 96.94 62 GLU B N 1
ATOM 1640 C CA . GLU B 1 62 ? -19.078 -10.438 -9.703 1 96.94 62 GLU B CA 1
ATOM 1641 C C . GLU B 1 62 ? -18.062 -9.945 -8.672 1 96.94 62 GLU B C 1
ATOM 1643 O O . GLU B 1 62 ? -17.234 -10.727 -8.188 1 96.94 62 GLU B O 1
ATOM 1648 N N . VAL B 1 63 ? -18.125 -8.68 -8.352 1 98.06 63 VAL B N 1
ATOM 1649 C CA . VAL B 1 63 ? -17.25 -8.125 -7.336 1 98.06 63 VAL B CA 1
ATOM 1650 C C . VAL B 1 63 ? -17.562 -8.742 -5.977 1 98.06 63 VAL B C 1
ATOM 1652 O O . VAL B 1 63 ? -16.641 -9.148 -5.246 1 98.06 63 VAL B O 1
ATOM 1655 N N . ARG B 1 64 ? -18.812 -8.82 -5.641 1 98 64 ARG B N 1
ATOM 1656 C CA . ARG B 1 64 ? -19.219 -9.43 -4.375 1 98 64 ARG B CA 1
ATOM 1657 C C . ARG B 1 64 ? -18.688 -10.859 -4.262 1 98 64 ARG B C 1
ATOM 1659 O O . ARG B 1 64 ? -18.125 -11.234 -3.24 1 98 64 ARG B O 1
ATOM 1666 N N . LEU B 1 65 ? -18.844 -11.617 -5.289 1 98 65 LEU B N 1
ATOM 1667 C CA . LEU B 1 65 ? -18.406 -13.008 -5.301 1 98 65 LEU B CA 1
ATOM 1668 C C . LEU B 1 65 ? -16.875 -13.102 -5.219 1 98 65 LEU B C 1
ATOM 1670 O O . LEU B 1 65 ? -16.344 -13.961 -4.523 1 98 65 LEU B O 1
ATOM 1674 N N . ALA B 1 66 ? -16.188 -12.234 -5.91 1 98.25 66 ALA B N 1
ATOM 1675 C CA . ALA B 1 66 ? -14.734 -12.211 -5.891 1 98.25 66 ALA B CA 1
ATOM 1676 C C . ALA B 1 66 ? -14.203 -11.891 -4.496 1 98.25 66 ALA B C 1
ATOM 1678 O O . ALA B 1 66 ? -13.25 -12.508 -4.023 1 98.25 66 ALA B O 1
ATOM 1679 N N . VAL B 1 67 ? -14.812 -10.922 -3.861 1 98.62 67 VAL B N 1
ATOM 1680 C CA . VAL B 1 67 ? -14.391 -10.508 -2.523 1 98.62 67 VAL B CA 1
ATOM 1681 C C . VAL B 1 67 ? -14.633 -11.648 -1.535 1 98.62 67 VAL B C 1
ATOM 1683 O O . VAL B 1 67 ? -13.781 -11.93 -0.688 1 98.62 67 VAL B O 1
ATOM 1686 N N . GLU B 1 68 ? -15.781 -12.297 -1.632 1 98.44 68 GLU B N 1
ATOM 1687 C CA . GLU B 1 68 ? -16.094 -13.43 -0.765 1 98.44 68 GLU B CA 1
ATOM 1688 C C . GLU B 1 68 ? -15.086 -14.562 -0.961 1 98.44 68 GLU B C 1
ATOM 1690 O O . GLU B 1 68 ? -14.594 -15.141 0.012 1 98.44 68 GLU B O 1
ATOM 1695 N N . ALA B 1 69 ? -14.789 -14.891 -2.174 1 98.44 69 ALA B N 1
ATOM 1696 C CA . ALA B 1 69 ? -13.812 -15.93 -2.482 1 98.44 69 ALA B CA 1
ATOM 1697 C C . ALA B 1 69 ? -12.422 -15.547 -1.979 1 98.44 69 ALA B C 1
ATOM 1699 O O . ALA B 1 69 ? -11.711 -16.375 -1.41 1 98.44 69 ALA B O 1
ATOM 1700 N N . LEU B 1 70 ? -12.062 -14.336 -2.23 1 98.62 70 LEU B N 1
ATOM 1701 C CA . LEU B 1 70 ? -10.773 -13.82 -1.773 1 98.62 70 LEU B CA 1
ATOM 1702 C C . LEU B 1 70 ? -10.625 -14 -0.267 1 98.62 70 LEU B C 1
ATOM 1704 O O . LEU B 1 70 ? -9.57 -14.438 0.209 1 98.62 70 LEU B O 1
ATOM 1708 N N . GLU B 1 71 ? -11.617 -13.625 0.479 1 98 71 GLU B N 1
ATOM 1709 C CA . GLU B 1 71 ? -11.57 -13.719 1.936 1 98 71 GLU B CA 1
ATOM 1710 C C . GLU B 1 71 ? -11.445 -15.172 2.393 1 98 71 GLU B C 1
ATOM 1712 O O . GLU B 1 71 ? -10.688 -15.477 3.318 1 98 71 GLU B O 1
ATOM 1717 N N . ALA B 1 72 ? -12.188 -16.031 1.741 1 98.12 72 ALA B N 1
ATOM 1718 C CA . ALA B 1 72 ? -12.102 -17.453 2.064 1 98.12 72 ALA B CA 1
ATOM 1719 C C . ALA B 1 72 ? -10.711 -18 1.759 1 98.12 72 ALA B C 1
ATOM 1721 O O . ALA B 1 72 ? -10.133 -18.734 2.568 1 98.12 72 ALA B O 1
ATOM 1722 N N . HIS B 1 73 ? -10.203 -17.625 0.612 1 98.25 73 HIS B N 1
ATOM 1723 C CA . HIS B 1 73 ? -8.875 -18.094 0.21 1 98.25 73 HIS B CA 1
ATOM 1724 C C . HIS B 1 73 ? -7.793 -17.5 1.107 1 98.25 73 HIS B C 1
ATOM 1726 O O . HIS B 1 73 ? -6.789 -18.172 1.385 1 98.25 73 HIS B O 1
ATOM 1732 N N . ALA B 1 74 ? -7.926 -16.234 1.497 1 98.12 74 ALA B N 1
ATOM 1733 C CA . ALA B 1 74 ? -6.973 -15.594 2.4 1 98.12 74 ALA B CA 1
ATOM 1734 C C . ALA B 1 74 ? -6.887 -16.344 3.725 1 98.12 74 ALA B C 1
ATOM 1736 O O . ALA B 1 74 ? -5.816 -16.422 4.332 1 98.12 74 ALA B O 1
ATOM 1737 N N . ALA B 1 75 ? -8 -16.875 4.172 1 96.56 75 ALA B N 1
ATOM 1738 C CA . ALA B 1 75 ? -8.055 -17.594 5.445 1 96.56 75 ALA B CA 1
ATOM 1739 C C . ALA B 1 75 ? -7.477 -19 5.309 1 96.56 75 ALA B C 1
ATOM 1741 O O . ALA B 1 75 ? -6.914 -19.547 6.262 1 96.56 75 ALA B O 1
ATOM 1742 N N . LEU B 1 76 ? -7.465 -19.562 4.059 1 96.06 76 LEU B N 1
ATOM 1743 C CA . LEU B 1 76 ? -7.223 -21 3.941 1 96.06 76 LEU B CA 1
ATOM 1744 C C . LEU B 1 76 ? -5.969 -21.266 3.119 1 96.06 76 LEU B C 1
ATOM 1746 O O . LEU B 1 76 ? -5.266 -22.25 3.359 1 96.06 76 LEU B O 1
ATOM 1750 N N . GLN B 1 77 ? -5.703 -20.406 2.184 1 97.69 77 GLN B N 1
ATOM 1751 C CA . GLN B 1 77 ? -4.723 -20.781 1.173 1 97.69 77 GLN B CA 1
ATOM 1752 C C . GLN B 1 77 ? -3.639 -19.719 1.027 1 97.69 77 GLN B C 1
ATOM 1754 O O . GLN B 1 77 ? -2.633 -19.938 0.35 1 97.69 77 GLN B O 1
ATOM 1759 N N . TYR B 1 78 ? -3.846 -18.578 1.578 1 98.62 78 TYR B N 1
ATOM 1760 C CA . TYR B 1 78 ? -2.842 -17.516 1.507 1 98.62 78 TYR B CA 1
ATOM 1761 C C . TYR B 1 78 ? -2.105 -17.375 2.834 1 98.62 78 TYR B C 1
ATOM 1763 O O . TYR B 1 78 ? -2.73 -17.203 3.883 1 98.62 78 TYR B O 1
ATOM 1771 N N . ARG B 1 79 ? -0.824 -17.547 2.809 1 98.31 79 ARG B N 1
ATOM 1772 C CA . ARG B 1 79 ? 0.019 -17.156 3.932 1 98.31 79 ARG B CA 1
ATOM 1773 C C . ARG B 1 79 ? 0.368 -15.664 3.859 1 98.31 79 ARG B C 1
ATOM 1775 O O . ARG B 1 79 ? 1.267 -15.273 3.113 1 98.31 79 ARG B O 1
ATOM 1782 N N . LEU B 1 80 ? -0.318 -14.898 4.68 1 98.62 80 LEU B N 1
ATOM 1783 C CA . LEU B 1 80 ? -0.221 -13.445 4.641 1 98.62 80 LEU B CA 1
ATOM 1784 C C . LEU B 1 80 ? 0.924 -12.953 5.52 1 98.62 80 LEU B C 1
ATOM 1786 O O . LEU B 1 80 ? 0.981 -13.273 6.707 1 98.62 80 LEU B O 1
ATOM 1790 N N . VAL B 1 81 ? 1.803 -12.211 4.949 1 98.56 81 VAL B N 1
ATOM 1791 C CA . VAL B 1 81 ? 2.947 -11.664 5.668 1 98.56 81 VAL B CA 1
ATOM 1792 C C . VAL B 1 81 ? 2.748 -10.172 5.895 1 98.56 81 VAL B C 1
ATOM 1794 O O . VAL B 1 81 ? 2.623 -9.398 4.938 1 98.56 81 VAL B O 1
ATOM 1797 N N . PRO B 1 82 ? 2.684 -9.734 7.141 1 98.5 82 PRO B N 1
ATOM 1798 C CA . PRO B 1 82 ? 2.51 -8.305 7.414 1 98.5 82 PRO B CA 1
ATOM 1799 C C . PRO B 1 82 ? 3.77 -7.492 7.133 1 98.5 82 PRO B C 1
ATOM 1801 O O . PRO B 1 82 ? 4.883 -8.016 7.238 1 98.5 82 PRO B O 1
ATOM 1804 N N . PRO B 1 83 ? 3.582 -6.242 6.75 1 98.44 83 PRO B N 1
ATOM 1805 C CA . PRO B 1 83 ? 4.738 -5.379 6.504 1 98.44 83 PRO B CA 1
ATOM 1806 C C . PRO B 1 83 ? 5.391 -4.883 7.793 1 98.44 83 PRO B C 1
ATOM 1808 O O . PRO B 1 83 ? 5.336 -3.689 8.094 1 98.44 83 PRO B O 1
ATOM 1811 N N . LYS B 1 84 ? 6.117 -5.785 8.453 1 98.19 84 LYS B N 1
ATOM 1812 C CA . LYS B 1 84 ? 6.867 -5.441 9.664 1 98.19 84 LYS B CA 1
ATOM 1813 C C . LYS B 1 84 ? 8.117 -4.641 9.312 1 98.19 84 LYS B C 1
ATOM 1815 O O . LYS B 1 84 ? 8.453 -4.477 8.141 1 98.19 84 LYS B O 1
ATOM 1820 N N . PRO B 1 85 ? 8.812 -4.148 10.328 1 97.94 85 PRO B N 1
ATOM 1821 C CA . PRO B 1 85 ? 9.914 -3.207 10.102 1 97.94 85 PRO B CA 1
ATOM 1822 C C . PRO B 1 85 ? 10.977 -3.756 9.148 1 97.94 85 PRO B C 1
ATOM 1824 O O . PRO B 1 85 ? 11.477 -3.025 8.297 1 97.94 85 PRO B O 1
ATOM 1827 N N . PRO B 1 86 ? 11.328 -5.031 9.219 1 98.62 86 PRO B N 1
ATOM 1828 C CA . PRO B 1 86 ? 12.305 -5.52 8.25 1 98.62 86 PRO B CA 1
ATOM 1829 C C . PRO B 1 86 ? 11.812 -5.402 6.809 1 98.62 86 PRO B C 1
ATOM 1831 O O . PRO B 1 86 ? 12.602 -5.113 5.902 1 98.62 86 PRO B O 1
ATOM 1834 N N . VAL B 1 87 ? 10.531 -5.633 6.578 1 98.88 87 VAL B N 1
ATOM 1835 C CA . VAL B 1 87 ? 9.953 -5.504 5.246 1 98.88 87 VAL B CA 1
ATOM 1836 C C . VAL B 1 87 ? 9.977 -4.043 4.809 1 98.88 87 VAL B C 1
ATOM 1838 O O . VAL B 1 87 ? 10.328 -3.736 3.666 1 98.88 87 VAL B O 1
ATOM 1841 N N . LEU B 1 88 ? 9.641 -3.137 5.723 1 98.75 88 LEU B N 1
ATOM 1842 C CA . LEU B 1 88 ? 9.633 -1.714 5.406 1 98.75 88 LEU B CA 1
ATOM 1843 C C . LEU B 1 88 ? 11.031 -1.229 5.055 1 98.75 88 LEU B C 1
ATOM 1845 O O . LEU B 1 88 ? 11.211 -0.462 4.105 1 98.75 88 LEU B O 1
ATOM 1849 N N . ARG B 1 89 ? 12.008 -1.687 5.809 1 98.5 89 ARG B N 1
ATOM 1850 C CA . ARG B 1 89 ? 13.391 -1.302 5.547 1 98.5 89 ARG B CA 1
ATOM 1851 C C . ARG B 1 89 ? 13.859 -1.825 4.195 1 98.5 89 ARG B C 1
ATOM 1853 O O . ARG B 1 89 ? 14.5 -1.104 3.434 1 98.5 89 ARG B O 1
ATOM 1860 N N . GLU B 1 90 ? 13.539 -3.053 3.955 1 98.88 90 GLU B N 1
ATOM 1861 C CA . GLU B 1 90 ? 13.914 -3.654 2.68 1 98.88 90 GLU B CA 1
ATOM 1862 C C . GLU B 1 90 ? 13.227 -2.951 1.514 1 98.88 90 GLU B C 1
ATOM 1864 O O . GLU B 1 90 ? 13.828 -2.764 0.453 1 98.88 90 GLU B O 1
ATOM 1869 N N . ALA B 1 91 ? 11.969 -2.566 1.636 1 98.94 91 ALA B N 1
ATOM 1870 C CA . ALA B 1 91 ? 11.234 -1.856 0.589 1 98.94 91 ALA B CA 1
ATOM 1871 C C . ALA B 1 91 ? 11.891 -0.514 0.278 1 98.94 91 ALA B C 1
ATOM 1873 O O . ALA B 1 91 ? 12.023 -0.134 -0.888 1 98.94 91 ALA B O 1
ATOM 1874 N N . LYS B 1 92 ? 12.281 0.17 1.313 1 98.75 92 LYS B N 1
ATOM 1875 C CA . LYS B 1 92 ? 12.977 1.439 1.122 1 98.75 92 LYS B CA 1
ATOM 1876 C C . LYS B 1 92 ? 14.258 1.247 0.319 1 98.75 92 LYS B C 1
ATOM 1878 O O . LYS B 1 92 ? 14.539 2.016 -0.603 1 98.75 92 LYS B O 1
ATOM 1883 N N . ARG B 1 93 ? 15.008 0.228 0.712 1 98.69 93 ARG B N 1
ATOM 1884 C CA . ARG B 1 93 ? 16.234 -0.081 -0.019 1 98.69 93 ARG B CA 1
ATOM 1885 C C . ARG B 1 93 ? 15.945 -0.319 -1.497 1 98.69 93 ARG B C 1
ATOM 1887 O O . ARG B 1 93 ? 16.641 0.198 -2.365 1 98.69 93 ARG B O 1
ATOM 1894 N N . LEU B 1 94 ? 14.969 -1.061 -1.817 1 98.94 94 LEU B N 1
ATOM 1895 C CA . LEU B 1 94 ? 14.602 -1.396 -3.188 1 98.94 94 LEU B CA 1
ATOM 1896 C C . LEU B 1 94 ? 14.195 -0.146 -3.963 1 98.94 94 LEU B C 1
ATOM 1898 O O . LEU B 1 94 ? 14.531 -0.006 -5.141 1 98.94 94 LEU B O 1
ATOM 1902 N N . LEU B 1 95 ? 13.453 0.75 -3.311 1 98.88 95 LEU B N 1
ATOM 1903 C CA . LEU B 1 95 ? 12.992 1.974 -3.961 1 98.88 95 LEU B CA 1
ATOM 1904 C C . LEU B 1 95 ? 14.172 2.857 -4.352 1 98.88 95 LEU B C 1
ATOM 1906 O O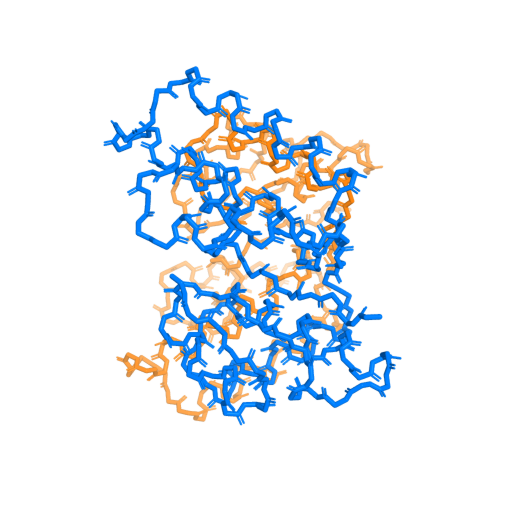 . LEU B 1 95 ? 14.125 3.551 -5.367 1 98.88 95 LEU B O 1
ATOM 1910 N N . LEU B 1 96 ? 15.18 2.83 -3.568 1 98.25 96 LEU B N 1
ATOM 1911 C CA . LEU B 1 96 ? 16.344 3.674 -3.82 1 98.25 96 LEU B CA 1
ATOM 1912 C C . LEU B 1 96 ? 17.219 3.074 -4.91 1 98.25 96 LEU B C 1
ATOM 1914 O O . LEU B 1 96 ? 18.078 3.764 -5.473 1 98.25 96 LEU B O 1
ATOM 1918 N N . ARG B 1 97 ? 16.953 1.834 -5.234 1 98 97 ARG B N 1
ATOM 1919 C CA . ARG B 1 97 ? 17.797 1.131 -6.191 1 98 97 ARG B CA 1
ATOM 1920 C C . ARG B 1 97 ? 17.078 0.922 -7.516 1 98 97 ARG B C 1
ATOM 1922 O O . ARG B 1 97 ? 17.703 0.875 -8.578 1 98 97 ARG B O 1
ATOM 1929 N N . HIS B 1 98 ? 15.773 0.792 -7.512 1 98.5 98 HIS B N 1
ATOM 1930 C CA . HIS B 1 98 ? 15 0.399 -8.688 1 98.5 98 HIS B CA 1
ATOM 1931 C C . HIS B 1 98 ? 13.883 1.393 -8.969 1 98.5 98 HIS B C 1
ATOM 1933 O O . HIS B 1 98 ? 13.484 2.152 -8.078 1 98.5 98 HIS B O 1
ATOM 1939 N N . LYS B 1 99 ? 13.43 1.425 -10.211 1 97.56 99 LYS B N 1
ATOM 1940 C CA . LYS B 1 99 ? 12.25 2.191 -10.602 1 97.56 99 LYS B CA 1
ATOM 1941 C C . LYS B 1 99 ? 10.969 1.474 -10.203 1 97.56 99 LYS B C 1
ATOM 1943 O O . LYS B 1 99 ? 10.359 0.777 -11.016 1 97.56 99 LYS B O 1
ATOM 1948 N N . LEU B 1 100 ? 10.539 1.728 -8.961 1 98.5 100 LEU B N 1
ATOM 1949 C CA . LEU B 1 100 ? 9.383 1.039 -8.406 1 98.5 100 LEU B CA 1
ATOM 1950 C C . LEU B 1 100 ? 8.422 2.027 -7.746 1 98.5 100 LEU B C 1
ATOM 1952 O O . LEU B 1 100 ? 8.828 3.117 -7.34 1 98.5 100 LEU B O 1
ATOM 1956 N N . ARG B 1 101 ? 7.215 1.631 -7.652 1 98.31 101 ARG B N 1
ATOM 1957 C CA . ARG B 1 101 ? 6.258 2.27 -6.75 1 98.31 101 ARG B CA 1
ATOM 1958 C C . ARG B 1 101 ? 6.254 1.586 -5.387 1 98.31 101 ARG B C 1
ATOM 1960 O O . ARG B 1 101 ? 6.797 0.491 -5.23 1 98.31 101 ARG B O 1
ATOM 1967 N N . ALA B 1 102 ? 5.68 2.221 -4.426 1 98.75 102 ALA B N 1
ATOM 1968 C CA . ALA B 1 102 ? 5.742 1.779 -3.033 1 98.75 102 ALA B CA 1
ATOM 1969 C C . ALA B 1 102 ? 5.188 0.367 -2.879 1 98.75 102 ALA B C 1
ATOM 1971 O O . ALA B 1 102 ? 5.824 -0.496 -2.273 1 98.75 102 ALA B O 1
ATOM 1972 N N . TYR B 1 103 ? 4.055 0.063 -3.48 1 97.88 103 TYR B N 1
ATOM 1973 C CA . TYR B 1 103 ? 3.414 -1.23 -3.27 1 97.88 103 TYR B CA 1
ATOM 1974 C C . TYR B 1 103 ? 4.188 -2.342 -3.971 1 97.88 103 TYR B C 1
ATOM 1976 O O . TYR B 1 103 ? 4.277 -3.461 -3.463 1 97.88 103 TYR B O 1
ATOM 1984 N N . ASP B 1 104 ? 4.734 -2.027 -5.133 1 98.69 104 ASP B N 1
ATOM 1985 C CA . ASP B 1 104 ? 5.59 -2.99 -5.816 1 98.69 104 ASP B CA 1
ATOM 1986 C C . ASP B 1 104 ? 6.82 -3.328 -4.98 1 98.69 104 ASP B C 1
ATOM 1988 O O . ASP B 1 104 ? 7.195 -4.496 -4.859 1 98.69 104 ASP B O 1
ATOM 1992 N N . ALA B 1 105 ? 7.418 -2.307 -4.41 1 98.94 105 ALA B N 1
ATOM 1993 C CA . ALA B 1 105 ? 8.594 -2.492 -3.562 1 98.94 105 ALA B CA 1
ATOM 1994 C C . ALA B 1 105 ? 8.25 -3.311 -2.32 1 98.94 105 ALA B C 1
ATOM 1996 O O . ALA B 1 105 ? 9.047 -4.137 -1.873 1 98.94 105 ALA B O 1
ATOM 1997 N N . LEU B 1 106 ? 7.09 -3.096 -1.765 1 98.94 106 LEU B N 1
ATOM 1998 C CA . LEU B 1 106 ? 6.668 -3.801 -0.561 1 98.94 106 LEU B CA 1
ATOM 1999 C C . LEU B 1 106 ? 6.48 -5.289 -0.839 1 98.94 106 LEU B C 1
ATOM 2001 O O . LEU B 1 106 ? 6.848 -6.129 -0.014 1 98.94 106 LEU B O 1
ATOM 2005 N N . HIS B 1 107 ? 5.934 -5.605 -1.981 1 98.94 107 HIS B N 1
ATOM 2006 C CA . HIS B 1 107 ? 5.785 -7.012 -2.342 1 98.94 107 HIS B CA 1
ATOM 2007 C C . HIS B 1 107 ? 7.145 -7.68 -2.52 1 98.94 107 HIS B C 1
ATOM 2009 O O . HIS B 1 107 ? 7.383 -8.766 -1.986 1 98.94 107 HIS B O 1
ATOM 2015 N N . LEU B 1 108 ? 8.023 -7.035 -3.234 1 98.94 108 LEU B N 1
ATOM 2016 C CA . LEU B 1 108 ? 9.359 -7.594 -3.42 1 98.94 108 LEU B CA 1
ATOM 2017 C C . LEU B 1 108 ? 10.078 -7.734 -2.084 1 98.94 108 LEU B C 1
ATOM 2019 O O . LEU B 1 108 ? 10.711 -8.766 -1.819 1 98.94 108 LEU B O 1
ATOM 2023 N N . ALA B 1 109 ? 9.984 -6.711 -1.293 1 98.94 109 ALA B N 1
ATOM 2024 C CA . ALA B 1 109 ? 10.617 -6.719 0.026 1 98.94 109 ALA B CA 1
ATOM 2025 C C . ALA B 1 109 ? 10.094 -7.875 0.875 1 98.94 109 ALA B C 1
ATOM 2027 O O . ALA B 1 109 ? 10.867 -8.531 1.576 1 98.94 109 ALA B O 1
ATOM 2028 N N . THR B 1 110 ? 8.812 -8.055 0.819 1 98.94 110 THR B N 1
ATOM 2029 C CA . THR B 1 110 ? 8.211 -9.148 1.574 1 98.94 110 THR B CA 1
ATOM 2030 C C . THR B 1 110 ? 8.797 -10.492 1.148 1 98.94 110 THR B C 1
ATOM 2032 O O . THR B 1 110 ? 9.195 -11.297 1.992 1 98.94 110 THR B O 1
ATOM 2035 N N . ALA B 1 111 ? 8.852 -10.711 -0.141 1 98.88 111 ALA B N 1
ATOM 2036 C CA . ALA B 1 111 ? 9.398 -11.953 -0.667 1 98.88 111 ALA B CA 1
ATOM 2037 C C . ALA B 1 111 ? 10.852 -12.148 -0.226 1 98.88 111 ALA B C 1
ATOM 2039 O O . ALA B 1 111 ? 11.227 -13.227 0.237 1 98.88 111 ALA B O 1
ATOM 2040 N N . LEU B 1 112 ? 11.656 -11.141 -0.287 1 98.88 112 LEU B N 1
ATOM 2041 C CA . LEU B 1 112 ? 13.07 -11.219 0.034 1 98.88 112 LEU B CA 1
ATOM 2042 C C . LEU B 1 112 ? 13.281 -11.453 1.526 1 98.88 112 LEU B C 1
ATOM 2044 O O . LEU B 1 112 ? 14.141 -12.25 1.92 1 98.88 112 LEU B O 1
ATOM 2048 N N . VAL B 1 113 ? 12.516 -10.758 2.334 1 98.75 113 VAL B N 1
ATOM 2049 C CA . VAL B 1 113 ? 12.641 -10.906 3.781 1 98.75 113 VAL B CA 1
ATOM 2050 C C . VAL B 1 113 ? 12.227 -12.32 4.188 1 98.75 113 VAL B C 1
ATOM 2052 O O . VAL B 1 113 ? 12.867 -12.945 5.035 1 98.75 113 VAL B O 1
ATOM 2055 N N . VAL B 1 114 ? 11.148 -12.82 3.582 1 98.25 114 VAL B N 1
ATOM 2056 C CA . VAL B 1 114 ? 10.695 -14.172 3.875 1 98.25 114 VAL B CA 1
ATOM 2057 C C . VAL B 1 114 ? 11.781 -15.18 3.504 1 98.25 114 VAL B C 1
ATOM 2059 O O . VAL B 1 114 ? 12.062 -16.109 4.262 1 98.25 114 VAL B O 1
ATOM 2062 N N . ALA B 1 115 ? 12.383 -15 2.326 1 98.12 115 ALA B N 1
ATOM 2063 C CA . ALA B 1 115 ? 13.461 -15.883 1.901 1 98.12 115 ALA B CA 1
ATOM 2064 C C . ALA B 1 115 ? 14.617 -15.859 2.902 1 98.12 115 ALA B C 1
ATOM 2066 O O . ALA B 1 115 ? 15.125 -16.906 3.293 1 98.12 115 ALA B O 1
ATOM 2067 N N . ARG B 1 116 ? 15 -14.719 3.354 1 97.62 116 ARG B N 1
ATOM 2068 C CA . ARG B 1 116 ? 16.094 -14.555 4.305 1 97.62 116 ARG B CA 1
ATOM 2069 C C . ARG B 1 116 ? 15.773 -15.227 5.633 1 97.62 116 ARG B C 1
ATOM 2071 O O . ARG B 1 116 ? 16.609 -15.961 6.18 1 97.62 116 ARG B O 1
ATOM 2078 N N . VAL B 1 117 ? 14.602 -14.992 6.145 1 96.94 117 VAL B N 1
ATOM 2079 C CA . VAL B 1 117 ? 14.195 -15.516 7.445 1 96.94 117 VAL B CA 1
ATOM 2080 C C . VAL B 1 117 ? 14.102 -17.047 7.379 1 96.94 117 VAL B C 1
ATOM 2082 O O . VAL B 1 117 ? 14.43 -17.734 8.352 1 96.94 117 VAL B O 1
ATOM 2085 N N . ALA B 1 118 ? 13.68 -17.5 6.203 1 96.19 118 ALA B N 1
ATOM 2086 C CA . ALA B 1 118 ? 13.516 -18.938 6.02 1 96.19 118 ALA B CA 1
ATOM 2087 C C . ALA B 1 118 ? 14.852 -19.609 5.691 1 96.19 118 ALA B C 1
ATOM 2089 O O . ALA B 1 118 ? 14.93 -20.828 5.605 1 96.19 118 ALA B O 1
ATOM 2090 N N . GLY B 1 119 ? 15.875 -18.859 5.523 1 95.81 119 GLY B N 1
ATOM 2091 C CA . GLY B 1 119 ? 17.188 -19.406 5.176 1 95.81 119 GLY B CA 1
ATOM 2092 C C . GLY B 1 119 ? 17.234 -19.984 3.779 1 95.81 119 GLY B C 1
ATOM 2093 O O . GLY B 1 119 ? 17.922 -20.984 3.543 1 95.81 119 GLY B O 1
ATOM 2094 N N . VAL B 1 120 ? 16.484 -19.469 2.902 1 96.19 120 VAL B N 1
ATOM 2095 C CA . VAL B 1 120 ? 16.406 -19.953 1.529 1 96.19 120 VAL B CA 1
ATOM 2096 C C . VAL B 1 120 ? 17 -18.922 0.577 1 96.19 120 VAL B C 1
ATOM 2098 O O . VAL B 1 120 ? 16.812 -17.719 0.759 1 96.19 120 VAL B O 1
ATOM 2101 N N . GLU B 1 121 ? 17.672 -19.328 -0.374 1 97.38 121 GLU B N 1
ATOM 2102 C CA . GLU B 1 121 ? 18.156 -18.438 -1.418 1 97.38 121 GLU B CA 1
ATOM 2103 C C . GLU B 1 121 ? 17 -17.797 -2.186 1 97.38 121 GLU B C 1
ATOM 2105 O O . GLU B 1 121 ? 16.031 -18.484 -2.533 1 97.38 121 GLU B O 1
ATOM 2110 N N . PRO B 1 122 ? 17.125 -16.531 -2.447 1 97.31 122 PRO B N 1
ATOM 2111 C CA . PRO B 1 122 ? 16.047 -15.859 -3.174 1 97.31 122 PRO B CA 1
ATOM 2112 C C . PRO B 1 122 ? 15.695 -16.547 -4.488 1 97.31 122 PRO B C 1
ATOM 2114 O O . PRO B 1 122 ? 14.516 -16.641 -4.852 1 97.31 122 PRO B O 1
ATOM 2117 N N . ARG B 1 123 ? 16.641 -17.094 -5.102 1 97.31 123 ARG B N 1
ATOM 2118 C CA . ARG B 1 123 ? 16.438 -17.719 -6.406 1 97.31 123 ARG B CA 1
ATOM 2119 C C . ARG B 1 123 ? 15.539 -18.953 -6.293 1 97.31 123 ARG B C 1
ATOM 2121 O O . ARG B 1 123 ? 15.008 -19.438 -7.297 1 97.31 123 ARG B O 1
ATOM 2128 N N . LYS B 1 124 ? 15.305 -19.391 -5.152 1 97.31 124 LYS B N 1
ATOM 2129 C CA . LYS B 1 124 ? 14.484 -20.578 -4.922 1 9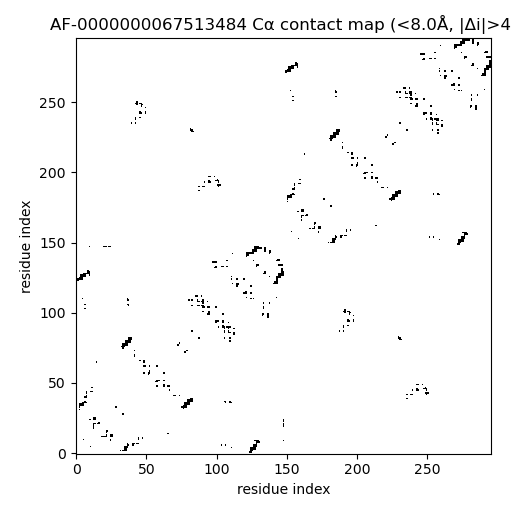7.31 124 LYS B CA 1
ATOM 2130 C C . LYS B 1 124 ? 13.039 -20.203 -4.625 1 97.31 124 LYS B C 1
ATOM 2132 O O . LYS B 1 124 ? 12.156 -21.062 -4.605 1 97.31 124 LYS B O 1
ATOM 2137 N N . LEU B 1 125 ? 12.773 -18.969 -4.406 1 97.5 125 LEU B N 1
ATOM 2138 C CA . LEU B 1 125 ? 11.414 -18.5 -4.148 1 97.5 125 LEU B CA 1
ATOM 2139 C C . LEU B 1 125 ? 10.781 -17.953 -5.426 1 97.5 125 LEU B C 1
ATOM 2141 O O . LEU B 1 125 ? 11.133 -16.875 -5.891 1 97.5 125 LEU B O 1
ATOM 2145 N N . PRO B 1 126 ? 9.859 -18.703 -6.008 1 98.38 126 PRO B N 1
ATOM 2146 C CA . PRO B 1 126 ? 9.156 -18.156 -7.172 1 98.38 126 PRO B CA 1
ATOM 2147 C C . PRO B 1 126 ? 8.328 -16.906 -6.832 1 98.38 126 PRO B C 1
ATOM 2149 O O . PRO B 1 126 ? 7.531 -16.938 -5.891 1 98.38 126 PRO B O 1
ATOM 2152 N N . PHE B 1 127 ? 8.57 -15.867 -7.586 1 98.88 127 PHE B N 1
ATOM 2153 C CA . PHE B 1 127 ? 7.859 -14.609 -7.422 1 98.88 127 PHE B CA 1
ATOM 2154 C C . PHE B 1 127 ? 7 -14.305 -8.641 1 98.88 127 PHE B C 1
ATOM 2156 O O . PHE B 1 127 ? 7.523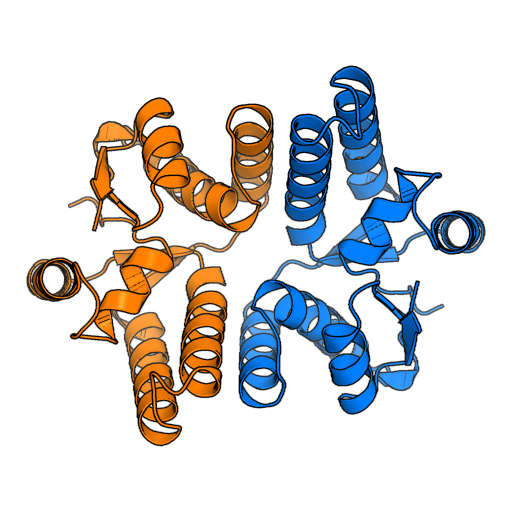 -14.031 -9.727 1 98.88 127 PHE B O 1
ATOM 2163 N N . TRP B 1 128 ? 5.691 -14.328 -8.43 1 98.94 128 TRP B N 1
ATOM 2164 C CA . TRP B 1 128 ? 4.746 -14.148 -9.523 1 98.94 128 TRP B CA 1
ATOM 2165 C C . TRP B 1 128 ? 4.223 -12.719 -9.57 1 98.94 128 TRP B C 1
ATOM 2167 O O . TRP B 1 128 ? 3.764 -12.188 -8.562 1 98.94 128 TRP B O 1
ATOM 2177 N N . THR B 1 129 ? 4.332 -12.109 -10.711 1 98.88 129 THR B N 1
ATOM 2178 C CA . THR B 1 129 ? 3.865 -10.742 -10.898 1 98.88 129 THR B CA 1
ATOM 2179 C C . THR B 1 129 ? 3.443 -10.508 -12.344 1 98.88 129 THR B C 1
ATOM 2181 O O . THR B 1 129 ? 3.881 -11.227 -13.25 1 98.88 129 THR B O 1
ATOM 2184 N N . ALA B 1 130 ? 2.508 -9.578 -12.562 1 98.44 130 ALA B N 1
ATOM 2185 C CA . ALA B 1 130 ? 2.127 -9.164 -13.914 1 98.44 130 ALA B CA 1
ATOM 2186 C C . ALA B 1 130 ? 2.797 -7.848 -14.297 1 98.44 130 ALA B C 1
ATOM 2188 O O . ALA B 1 130 ? 2.639 -7.363 -15.422 1 98.44 130 ALA B O 1
ATOM 2189 N N . ASP B 1 131 ? 3.512 -7.254 -13.391 1 98 131 ASP B N 1
ATOM 2190 C CA . ASP B 1 131 ? 4.113 -5.945 -13.609 1 98 131 ASP B CA 1
ATOM 2191 C C . ASP B 1 131 ? 5.547 -6.078 -14.125 1 98 131 ASP B C 1
ATOM 2193 O O . ASP B 1 131 ? 6.406 -6.641 -13.438 1 98 131 ASP B O 1
ATOM 2197 N N . GLU B 1 132 ? 5.797 -5.512 -15.227 1 97.94 132 GLU B N 1
ATOM 2198 C CA . GLU B 1 132 ? 7.078 -5.664 -15.906 1 97.94 132 GLU B CA 1
ATOM 2199 C C . GLU B 1 132 ? 8.203 -5.02 -15.109 1 97.94 132 GLU B C 1
ATOM 2201 O O . GLU B 1 132 ? 9.297 -5.578 -15.008 1 97.94 132 GLU B O 1
ATOM 2206 N N . GLU B 1 133 ? 8.008 -3.818 -14.594 1 98.19 133 GLU B N 1
ATOM 2207 C CA . GLU B 1 133 ? 9.039 -3.131 -13.828 1 98.19 133 GLU B CA 1
ATOM 2208 C C . GLU B 1 133 ? 9.344 -3.873 -12.531 1 98.19 133 GLU B C 1
ATOM 2210 O O . GLU B 1 133 ? 10.508 -3.979 -12.125 1 98.19 133 GLU B O 1
ATOM 2215 N N . GLN B 1 134 ? 8.32 -4.395 -11.891 1 98.81 134 GLN B N 1
ATOM 2216 C CA . GLN B 1 134 ? 8.508 -5.195 -10.688 1 98.81 134 GLN B CA 1
ATOM 2217 C C . GLN B 1 134 ? 9.258 -6.492 -11 1 98.81 134 GLN B C 1
ATOM 2219 O O . GLN B 1 134 ? 10.109 -6.926 -10.227 1 98.81 134 GLN B O 1
ATOM 2224 N N . ALA B 1 135 ? 8.875 -7.09 -12.148 1 98.75 135 ALA B N 1
ATOM 2225 C CA . ALA B 1 135 ? 9.555 -8.305 -12.586 1 98.75 135 ALA B CA 1
ATOM 2226 C C . ALA B 1 135 ? 11.047 -8.055 -12.773 1 98.75 135 ALA B C 1
ATOM 2228 O O . ALA B 1 135 ? 11.875 -8.836 -12.297 1 98.75 135 ALA B O 1
ATOM 2229 N N . ARG B 1 136 ? 11.414 -6.996 -13.422 1 98.62 136 ARG B N 1
ATOM 2230 C CA . ARG B 1 136 ? 12.812 -6.656 -13.68 1 98.62 136 ARG B CA 1
ATOM 2231 C C . ARG B 1 136 ? 13.57 -6.434 -12.375 1 98.62 136 ARG B C 1
ATOM 2233 O O . ARG B 1 136 ? 14.695 -6.926 -12.219 1 98.62 136 ARG B O 1
ATOM 2240 N N . ALA B 1 137 ? 12.992 -5.691 -11.469 1 98.81 137 ALA B N 1
ATOM 2241 C CA . ALA B 1 137 ? 13.617 -5.441 -10.172 1 98.81 137 ALA B CA 1
ATOM 2242 C C . ALA B 1 137 ? 13.789 -6.738 -9.383 1 98.81 137 ALA B C 1
ATOM 2244 O O . ALA B 1 137 ? 14.82 -6.949 -8.75 1 98.81 137 ALA B O 1
ATOM 2245 N N . GLY B 1 138 ? 12.711 -7.586 -9.391 1 98.88 138 GLY B N 1
ATOM 2246 C CA . GLY B 1 138 ? 12.797 -8.875 -8.711 1 98.88 138 GLY B CA 1
ATOM 2247 C C . GLY B 1 138 ? 13.93 -9.742 -9.219 1 98.88 138 GLY B C 1
ATOM 2248 O O . GLY B 1 138 ? 14.656 -10.344 -8.43 1 98.88 138 GLY B O 1
ATOM 2249 N N . GLU B 1 139 ? 14.07 -9.789 -10.547 1 98.75 139 GLU B N 1
ATOM 2250 C CA . GLU B 1 139 ? 15.156 -10.555 -11.156 1 98.75 139 GLU B CA 1
ATOM 2251 C C . GLU B 1 139 ? 16.516 -9.992 -10.75 1 98.75 139 GLU B C 1
ATOM 2253 O O . GLU B 1 139 ? 17.438 -10.742 -10.414 1 98.75 139 GLU B O 1
ATOM 2258 N N . ALA B 1 140 ? 16.641 -8.734 -10.789 1 98.69 140 ALA B N 1
ATOM 2259 C CA . ALA B 1 140 ? 17.875 -8.078 -10.406 1 98.69 140 ALA B CA 1
ATOM 2260 C C . ALA B 1 140 ? 18.234 -8.383 -8.953 1 98.69 140 ALA B C 1
ATOM 2262 O O . ALA B 1 140 ? 19.422 -8.422 -8.594 1 98.69 140 ALA B O 1
ATOM 2263 N N . GLU B 1 141 ? 17.266 -8.641 -8.109 1 98.69 141 GLU B N 1
ATOM 2264 C CA . GLU B 1 141 ? 17.484 -8.914 -6.691 1 98.69 141 GLU B CA 1
ATOM 2265 C C . GLU B 1 141 ? 17.609 -10.414 -6.438 1 98.69 141 GLU B C 1
ATOM 2267 O O . GLU B 1 141 ? 17.703 -10.852 -5.285 1 98.69 141 GLU B O 1
ATOM 2272 N N . GLY B 1 142 ? 17.5 -11.203 -7.48 1 98.5 142 GLY B N 1
ATOM 2273 C CA . GLY B 1 142 ? 17.859 -12.609 -7.383 1 98.5 142 GLY B CA 1
ATOM 2274 C C . GLY B 1 142 ? 16.656 -13.516 -7.227 1 98.5 142 GLY B C 1
ATOM 2275 O O . GLY B 1 142 ? 16.797 -14.727 -7.012 1 98.5 142 GLY B O 1
ATOM 2276 N N . LEU B 1 143 ? 15.484 -12.961 -7.344 1 98.69 143 LEU B N 1
ATOM 2277 C CA . LEU B 1 143 ? 14.289 -13.797 -7.23 1 98.69 143 LEU B CA 1
ATOM 2278 C C . LEU B 1 143 ? 14.047 -14.57 -8.516 1 98.69 143 LEU B C 1
ATOM 2280 O O . LEU B 1 143 ? 14.453 -14.141 -9.594 1 98.69 143 LEU B O 1
ATOM 2284 N N . ALA B 1 144 ? 13.445 -15.711 -8.406 1 98.5 144 ALA B N 1
ATOM 2285 C CA . ALA B 1 144 ? 12.914 -16.438 -9.562 1 98.5 144 ALA B CA 1
ATOM 2286 C C . ALA B 1 144 ? 11.562 -15.875 -9.992 1 98.5 144 ALA B C 1
ATOM 2288 O O . ALA B 1 144 ? 10.516 -16.297 -9.5 1 98.5 144 ALA B O 1
ATOM 2289 N N . VAL B 1 145 ? 11.57 -15.047 -10.992 1 98.75 145 VAL B N 1
ATOM 2290 C CA . VAL B 1 145 ? 10.367 -14.289 -11.328 1 98.75 145 VAL B CA 1
ATOM 2291 C C . VAL B 1 145 ? 9.57 -15.031 -12.391 1 98.75 145 VAL B C 1
ATOM 2293 O O . VAL B 1 145 ? 10.141 -15.555 -13.359 1 98.75 145 VAL B O 1
ATOM 2296 N N . LYS B 1 146 ? 8.336 -15.188 -12.156 1 98.38 146 LYS B N 1
ATOM 2297 C CA . LYS B 1 146 ? 7.359 -15.68 -13.125 1 98.38 146 LYS B CA 1
ATOM 2298 C C . LYS B 1 146 ? 6.395 -14.57 -13.539 1 98.38 146 LYS B C 1
ATOM 2300 O O . LYS B 1 146 ? 5.609 -14.086 -12.719 1 98.38 146 LYS B O 1
ATOM 2305 N N . ARG B 1 147 ? 6.43 -14.211 -14.812 1 97.88 147 ARG B N 1
ATOM 2306 C CA . ARG B 1 147 ? 5.523 -13.188 -15.32 1 97.88 147 ARG B CA 1
ATOM 2307 C C . ARG B 1 147 ? 4.234 -13.805 -15.844 1 97.88 147 ARG B C 1
ATOM 2309 O O . ARG B 1 147 ? 4.266 -14.797 -16.578 1 97.88 147 ARG B O 1
ATOM 2316 N N . VAL B 1 148 ? 3.232 -13.195 -15.422 1 97.81 148 VAL B N 1
ATOM 2317 C CA . VAL B 1 148 ? 1.944 -13.727 -15.859 1 97.81 148 VAL B CA 1
ATOM 2318 C C . VAL B 1 148 ? 1.056 -12.578 -16.344 1 97.81 148 VAL B C 1
ATOM 2320 O O . VAL B 1 148 ? 1.234 -11.43 -15.93 1 97.81 148 VAL B O 1
#

Organism: Thermus thermophilus (strain ATCC 27634 / DSM 579 / HB8) (NCBI:txid300852)

pLDDT: mean 97.68, std 2.27, range [77.31, 98.94]

Solvent-accessible surface area (backbone atoms only — not comparable to full-atom values): 15132 Å² total; per-residue (Å²): 133,78,54,37,32,36,35,47,69,32,50,48,23,62,72,34,77,82,40,81,47,7,65,60,47,45,51,47,62,74,71,43,79,48,34,32,31,46,51,61,35,60,39,41,37,52,22,52,43,48,51,33,32,77,71,65,75,35,50,73,66,54,39,52,52,43,52,53,49,48,54,53,38,48,72,70,30,39,49,63,42,70,85,44,70,70,25,47,54,42,16,42,54,44,37,76,72,38,84,49,51,40,69,56,23,40,42,51,17,42,53,50,48,51,24,57,76,69,71,42,62,42,57,67,38,41,38,30,30,49,47,66,58,53,43,53,48,37,43,75,71,38,33,32,61,43,79,67,133,77,54,37,30,36,34,48,70,32,50,50,24,62,72,34,76,83,42,82,46,9,66,60,47,45,51,46,62,74,72,41,79,49,34,32,32,46,51,61,34,60,39,41,38,52,22,52,43,50,51,32,33,77,70,65,75,34,52,74,66,55,38,52,51,43,51,53,50,48,54,52,38,49,75,70,29,39,50,63,42,69,83,44,69,70,24,48,52,41,16,42,54,44,38,75,72,40,86,50,51,39,69,55,24,41,42,51,17,42,53,50,48,51,23,58,76,68,72,42,60,43,57,66,35,40,36,30,29,48,45,65,58,53,42,52,49,37,42,74,70,38,32,31,61,42,80,68

InterPro domains:
  IPR002716 PIN domain [PF01850] (5-112)
  IPR022907 VapC family [MF_00265] (4-144)
  IPR029060 PIN-like domain superfamily [SSF88723] (5-144)

Radius of gyration: 19.06 Å; Cα contacts (8 Å, |Δi|>4): 480; chains: 2; bounding box: 43×54×42 Å

Nearest PDB structures (foldseek):
  2fe1-assembly1_A-2  TM=8.177E-01  e=7.396E-07  Pyrobaculum aerophilum str. IM2
  2c2g-assembly1_A  TM=3.271E-01  e=1.546E-01  Arabidopsis thaliana
  2c2g-assembly1_B  TM=3.547E-01  e=1.549E+00  Arabidopsis thaliana
  1e5x-assembly1_A  TM=3.427E-01  e=1.549E+00  Arabidopsis thaliana
  1e5x-assembly1_B  TM=3.529E-01  e=2.098E+00  Arabidopsis thaliana

Foldseek 3Di:
DAAAEEELQLVLLCLPVVDVCSVVSVVVVVVDQAHEWAPCSLVVSLVVLVVCCVVVNDPPVSSVVSNVVSVVCCVGHYDHDYCDPQLVVQLVVLVVVFVDDSSLSSGLSRLVVVCVVVVHFQCPHEYEHQDPRSQVSSVVVNHNYDHD/DAAAEEELQLVLLCLPVVDVCSVVSVVVVVVDQAHEWAPCSLVVSLVVLVVCCVVVNDPPVSSVVSNVVSVVCCVGHYDHDYCDPQLVVQLVVLVVVFVDDSSLSSGLSRLVVVCVVVVHFQCPHEYEHQDPRSQVSSVVVNHNYDHD